Protein AF-A0A7Z7LZY4-F1 (afdb_monomer_lite)

pLDDT: mean 96.95, std 2.29, range [86.44, 98.94]

Sequence (300 aa):
MPVYLEILKSLQSHGAEYIQIDEPFLVLDLTDKAKEAYTAVYAKIQKELPNLKIILTTYFEGLEDNLPLALSLPVDTLHVDLVRKPEQLENILAAIPENLKLSLGVVDGRNIWKNDFESSLQFIRKAKEQLGEERILIAPSSSLLHVPYDLDLETKEESLPAEIKQWMAYAKQKIKEVALLRDLSSENPSAESLVAFGENKKAIENKRISTLIHDAKVQQQMDALDAVPVSRQSAFAQRKVQQQEILKLPLFPTTTIGSFPQTKEVRSWRAQFKKGEISAERYTDLLKEETKNTSNVRRK

InterPro domains:
  IPR002629 Cobalamin-independent methionine synthase MetE, C-terminal/archaeal [PF01717] (252-293)
  IPR013215 Cobalamin-independent methionine synthase MetE, N-terminal [PF08267] (1-130)
  IPR038071 UROD/MetE-like superfamily [G3DSA:3.20.20.210] (1-220)
  IPR038071 UROD/MetE-like superfamily [G3DSA:3.20.20.210] (221-297)
  IPR038071 UROD/MetE-like superfamily [SSF51726] (2-214)
  IPR038071 UROD/MetE-like superfamily [SSF51726] (217-294)

Foldseek 3Di:
DVVVLVVLVVCVVVPQQEDEDEDQCLQDDDDPVRLVVQQVVQVVNCVSPVRRAYEYEYADHANPPSLVSQQPGPHQEYEAQCVHPVVCLVVCLVDHDLRYAYEYQQQELQDFFDGLLVVSLVSVLVSCVRRNPVRYHYHHRDHNPNFDDALVVVPDCVVPPPLRSLRGHHPVRSVVVSVLSNQVNDPDRDPVSVVVNVSSVVSVVSVVPDPVPDDPVVVVVVVCVVVPDPDDPDDPVVVVVVCCVVVVADPDRDDDPDDDDCDPVNVVLVVCVVVVVDDPVVSVVVVVVVVVVVVVVVVD

Structure (mmCIF, N/CA/C/O backbone):
data_AF-A0A7Z7LZY4-F1
#
_entry.id   AF-A0A7Z7LZY4-F1
#
loop_
_atom_site.group_PDB
_atom_site.id
_atom_site.type_symbol
_atom_site.label_atom_id
_atom_site.label_alt_id
_atom_site.label_comp_id
_atom_site.label_asym_id
_atom_site.label_entity_id
_atom_site.label_seq_id
_atom_site.pdbx_PDB_ins_code
_atom_site.Cartn_x
_atom_site.Cartn_y
_atom_site.Cartn_z
_atom_site.occupancy
_atom_site.B_iso_or_equiv
_atom_site.auth_seq_id
_atom_site.auth_comp_id
_atom_site.auth_asym_id
_atom_site.auth_atom_id
_atom_site.pdbx_PDB_model_num
ATOM 1 N N . MET A 1 1 ? -17.156 -21.573 7.944 1.00 92.88 1 MET A N 1
ATOM 2 C CA . MET A 1 1 ? -17.711 -20.916 9.151 1.00 92.88 1 MET A CA 1
ATOM 3 C C . MET A 1 1 ? -17.431 -21.628 10.469 1.00 92.88 1 MET A C 1
ATOM 5 O O . MET A 1 1 ? -16.880 -20.954 11.325 1.00 92.88 1 MET A O 1
ATOM 9 N N . PRO A 1 2 ? -17.757 -22.918 10.688 1.00 95.88 2 PRO A N 1
ATOM 10 C CA . PRO A 1 2 ? -17.512 -23.557 11.993 1.00 95.88 2 PRO A CA 1
ATOM 11 C C . PRO A 1 2 ? -16.054 -23.454 12.468 1.00 95.88 2 PRO A C 1
ATOM 13 O O . PRO A 1 2 ? -15.812 -23.036 13.591 1.00 95.88 2 PRO A O 1
ATOM 16 N N . VAL A 1 3 ? -15.101 -23.700 11.562 1.00 98.00 3 VAL A N 1
ATOM 17 C CA . VAL A 1 3 ? -13.656 -23.593 11.837 1.00 98.00 3 VAL A CA 1
ATOM 18 C C . VAL A 1 3 ? -13.231 -22.172 12.232 1.00 98.00 3 VAL A C 1
ATOM 20 O O . VAL A 1 3 ? -12.462 -22.002 13.167 1.00 98.00 3 VAL A O 1
ATOM 23 N N . TYR A 1 4 ? -13.770 -21.136 11.577 1.00 97.81 4 TYR A N 1
ATOM 24 C CA . TYR A 1 4 ? -13.489 -19.746 11.960 1.00 97.81 4 TYR A CA 1
ATOM 25 C C . TYR A 1 4 ? -13.932 -19.465 13.397 1.00 97.81 4 TYR A C 1
ATOM 27 O O . TYR A 1 4 ? -13.182 -18.877 14.164 1.00 97.81 4 TYR A O 1
ATOM 35 N N . LEU A 1 5 ? -15.126 -19.919 13.790 1.00 97.75 5 LEU A N 1
ATOM 36 C CA . LEU A 1 5 ? -15.618 -19.717 15.154 1.00 97.75 5 LEU A CA 1
ATOM 37 C C . LEU A 1 5 ? -14.773 -20.460 16.192 1.00 97.75 5 LEU A C 1
ATOM 39 O O . LEU A 1 5 ? -14.556 -19.923 17.270 1.00 97.75 5 LEU A O 1
ATOM 43 N N . GLU A 1 6 ? -14.295 -21.664 15.881 1.00 98.12 6 GLU A N 1
ATOM 44 C CA . GLU A 1 6 ? -13.385 -22.414 16.755 1.00 98.12 6 GLU A CA 1
ATOM 45 C C . GLU A 1 6 ? -12.073 -21.652 16.983 1.00 98.12 6 GLU A C 1
ATOM 47 O O . GLU A 1 6 ? -11.662 -21.458 18.127 1.00 98.12 6 GLU A O 1
ATOM 52 N N . ILE A 1 7 ? -11.469 -21.138 15.907 1.00 98.31 7 ILE A N 1
ATOM 53 C CA . ILE A 1 7 ? -10.241 -20.339 15.978 1.00 98.31 7 ILE A CA 1
ATOM 54 C C . ILE A 1 7 ? -10.478 -19.052 16.776 1.00 98.31 7 ILE A C 1
ATOM 56 O O . ILE A 1 7 ? -9.709 -18.750 17.683 1.00 98.31 7 ILE A O 1
ATOM 60 N N . LEU A 1 8 ? -11.552 -18.312 16.489 1.00 98.31 8 LEU A N 1
ATOM 61 C CA . LEU A 1 8 ? -11.858 -17.060 17.188 1.00 98.31 8 LEU A CA 1
ATOM 62 C C . LEU A 1 8 ? -12.148 -17.293 18.681 1.00 98.31 8 LEU A C 1
ATOM 64 O O . LEU A 1 8 ? -11.666 -16.531 19.517 1.00 98.31 8 LEU A O 1
ATOM 68 N N . LYS A 1 9 ? -12.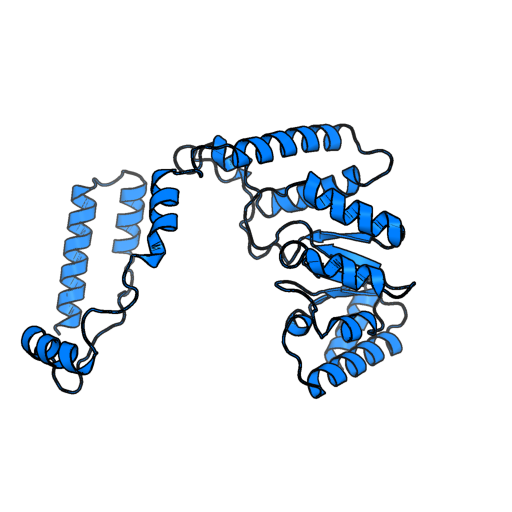866 -18.372 19.031 1.00 97.81 9 LYS A N 1
ATOM 69 C CA . LYS A 1 9 ? -13.081 -18.796 20.428 1.00 97.81 9 LYS A CA 1
ATOM 70 C C . LYS A 1 9 ? -11.757 -19.119 21.117 1.00 97.81 9 LYS A C 1
ATOM 72 O O . LYS A 1 9 ? -11.547 -18.687 22.246 1.00 97.81 9 LYS A O 1
ATOM 77 N N . SER A 1 10 ? -10.860 -19.828 20.432 1.00 98.19 10 SER A N 1
ATOM 78 C CA . SER A 1 10 ? -9.530 -20.147 20.955 1.00 98.19 10 SER A CA 1
ATOM 79 C C . SER A 1 10 ? -8.686 -18.889 21.174 1.00 98.19 10 SER A C 1
ATOM 81 O O . SER A 1 10 ? -8.091 -18.725 22.234 1.00 98.19 10 SER A O 1
ATOM 83 N N . LEU A 1 11 ? -8.664 -17.956 20.221 1.00 98.19 11 LEU A N 1
ATOM 84 C CA . LEU A 1 11 ? -7.927 -16.699 20.372 1.00 98.19 11 LEU A CA 1
ATOM 85 C C . LEU A 1 11 ? -8.474 -15.874 21.545 1.00 98.19 11 LEU A C 1
ATOM 87 O O . LEU A 1 11 ? -7.697 -15.422 22.386 1.00 98.19 11 LEU A O 1
ATOM 91 N N . GLN A 1 12 ? -9.800 -15.752 21.661 1.00 97.06 12 GLN A N 1
ATOM 92 C CA . GLN A 1 12 ? -10.428 -15.060 22.787 1.00 97.06 12 GLN A CA 1
ATOM 93 C C . GLN A 1 12 ? -10.108 -15.736 24.128 1.00 97.06 12 GLN A C 1
ATOM 95 O O . GLN A 1 12 ? -9.797 -15.047 25.097 1.00 97.06 12 GLN A O 1
ATOM 100 N N . SER A 1 13 ? -10.120 -17.074 24.200 1.00 97.19 13 SER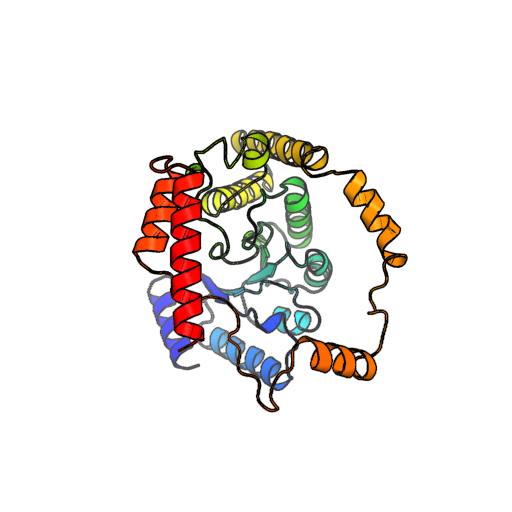 A N 1
ATOM 101 C CA . SER A 1 13 ? -9.774 -17.792 25.436 1.00 97.19 13 SER A CA 1
ATOM 102 C C . SER A 1 13 ? -8.309 -17.612 25.846 1.00 97.19 13 SER A C 1
ATOM 104 O O . SER A 1 13 ? -7.982 -17.797 27.013 1.00 97.19 13 SER A O 1
ATOM 106 N N . HIS A 1 14 ? -7.435 -17.238 24.906 1.00 97.81 14 HIS A N 1
ATOM 107 C CA . HIS A 1 14 ? -6.039 -16.869 25.161 1.00 97.81 14 HIS A CA 1
ATOM 108 C C . HIS A 1 14 ? -5.841 -15.355 25.375 1.00 97.81 14 HIS A C 1
ATOM 110 O O . HIS A 1 14 ? -4.708 -14.880 25.384 1.00 97.81 14 HIS A O 1
ATOM 116 N N . GLY A 1 15 ? -6.924 -14.597 25.577 1.00 97.25 15 GLY A N 1
ATOM 117 C CA . GLY A 1 15 ? -6.878 -13.182 25.950 1.00 97.25 15 GLY A CA 1
ATOM 118 C C . GLY A 1 15 ? -6.863 -12.200 24.778 1.00 97.25 15 GLY A C 1
ATOM 119 O O . GLY A 1 15 ? -6.647 -11.011 24.999 1.00 97.25 15 GLY A O 1
ATOM 120 N N . ALA A 1 16 ? -7.097 -12.649 23.540 1.00 97.81 16 ALA A N 1
ATOM 121 C CA . ALA A 1 16 ? -7.246 -11.728 22.418 1.00 97.81 16 ALA A CA 1
ATOM 122 C C . ALA A 1 16 ? -8.542 -10.908 22.558 1.00 97.81 16 ALA A C 1
ATOM 124 O O . ALA A 1 16 ? -9.645 -11.446 22.454 1.00 97.81 16 ALA A O 1
ATOM 125 N N . GLU A 1 17 ? -8.403 -9.599 22.774 1.00 96.69 17 GLU A N 1
ATOM 126 C CA . GLU A 1 17 ? -9.536 -8.666 22.818 1.00 96.69 17 GLU A CA 1
ATOM 127 C C . GLU A 1 17 ? -9.941 -8.168 21.429 1.00 96.69 17 GLU A C 1
ATOM 129 O O . GLU A 1 17 ? -11.131 -8.078 21.127 1.00 96.69 17 GLU A O 1
ATOM 134 N N . TYR A 1 18 ? -8.943 -7.850 20.600 1.00 98.25 18 TYR A N 1
ATOM 135 C CA . TYR A 1 18 ? -9.114 -7.373 19.233 1.00 98.25 18 TYR A CA 1
ATOM 136 C C . TYR A 1 18 ? -8.597 -8.412 18.246 1.00 98.25 18 TYR A C 1
ATOM 138 O O . TYR A 1 18 ? -7.491 -8.931 18.407 1.00 98.25 18 TYR A O 1
ATOM 146 N N . ILE A 1 19 ? -9.379 -8.684 17.203 1.00 98.50 19 ILE A N 1
ATOM 147 C CA . ILE A 1 19 ? -8.960 -9.529 16.085 1.00 98.50 19 ILE A CA 1
ATOM 148 C C . ILE A 1 19 ? -9.236 -8.790 14.785 1.00 98.50 19 ILE A C 1
ATOM 150 O O . ILE A 1 19 ? -10.376 -8.445 14.475 1.00 98.50 19 ILE A O 1
ATOM 154 N N . GLN A 1 20 ? -8.174 -8.579 14.016 1.00 98.69 20 GLN A N 1
ATOM 155 C CA . GLN A 1 20 ? -8.272 -8.107 12.647 1.00 98.69 20 GLN A CA 1
ATOM 156 C C . GLN A 1 20 ? -8.715 -9.247 11.731 1.00 98.69 20 GLN A C 1
ATOM 158 O O . GLN A 1 20 ? -8.110 -10.321 11.733 1.00 98.69 20 GLN A O 1
ATOM 163 N N . ILE A 1 21 ? -9.764 -9.001 10.948 1.00 98.69 21 ILE A N 1
ATOM 164 C CA . ILE A 1 21 ? -10.203 -9.879 9.866 1.00 98.69 21 ILE A CA 1
ATOM 165 C C . ILE A 1 21 ? -10.117 -9.080 8.571 1.00 98.69 21 ILE A C 1
ATOM 167 O O . ILE A 1 21 ? -10.836 -8.098 8.377 1.00 98.69 21 ILE A O 1
ATOM 171 N N . ASP A 1 22 ? -9.218 -9.519 7.701 1.00 98.81 22 ASP A N 1
ATOM 172 C CA . ASP A 1 22 ? -9.007 -8.923 6.391 1.00 98.81 22 ASP A CA 1
ATOM 173 C C . ASP A 1 22 ? -10.142 -9.320 5.444 1.00 98.81 22 ASP A C 1
ATOM 175 O O . ASP A 1 22 ? -10.295 -10.491 5.097 1.00 98.81 22 ASP A O 1
ATOM 179 N N . GLU A 1 23 ? -10.896 -8.322 4.988 1.00 98.62 23 GLU A N 1
ATOM 180 C CA . GLU A 1 23 ? -11.952 -8.445 3.983 1.00 98.62 23 GLU A CA 1
ATOM 181 C C . GLU A 1 23 ? -11.678 -7.530 2.774 1.00 98.62 23 GLU A C 1
ATOM 183 O O . GLU A 1 23 ? -12.502 -6.683 2.419 1.00 98.62 23 GLU A O 1
ATOM 188 N N . PRO A 1 24 ? -10.526 -7.680 2.086 1.00 98.31 24 PRO A N 1
ATOM 189 C CA . PRO A 1 24 ? -10.166 -6.822 0.958 1.00 98.31 24 PRO A CA 1
ATOM 190 C C . PRO A 1 24 ? -11.088 -6.997 -0.255 1.00 98.31 24 PRO A C 1
ATOM 192 O O . PRO A 1 24 ? -11.053 -6.191 -1.172 1.00 98.31 24 PRO A O 1
ATOM 195 N N . PHE A 1 25 ? -11.940 -8.024 -0.289 1.00 98.19 25 PHE A N 1
ATOM 196 C CA . PHE A 1 25 ? -12.943 -8.160 -1.348 1.00 98.19 25 PHE A CA 1
ATOM 197 C C . PHE A 1 25 ? -14.057 -7.105 -1.249 1.00 98.19 25 PHE A C 1
ATOM 199 O O . PHE A 1 25 ? -14.714 -6.848 -2.254 1.00 98.19 25 PHE A O 1
ATOM 206 N N . LEU A 1 26 ? -14.238 -6.447 -0.094 1.00 98.44 26 LEU A N 1
ATOM 207 C CA . LEU A 1 26 ? -15.207 -5.355 0.072 1.00 98.44 26 LEU A CA 1
ATOM 208 C C . LEU A 1 26 ? -14.921 -4.139 -0.819 1.00 98.44 26 LEU A C 1
ATOM 210 O O . LEU A 1 26 ? -15.827 -3.340 -1.034 1.00 98.44 26 LEU A O 1
ATOM 214 N N . VAL A 1 27 ? -13.705 -4.005 -1.356 1.00 98.38 27 VAL A N 1
ATOM 215 C CA . VAL A 1 27 ? -13.342 -2.907 -2.270 1.00 98.38 27 VAL A CA 1
ATOM 216 C C . VAL A 1 27 ? -13.494 -3.276 -3.754 1.00 98.38 27 VAL A C 1
ATOM 218 O O . VAL A 1 27 ? -13.042 -2.544 -4.628 1.00 98.38 27 VAL A O 1
ATOM 221 N N . LEU A 1 28 ? -14.092 -4.435 -4.053 1.00 98.44 28 LEU A N 1
ATOM 222 C CA . LEU A 1 28 ? -14.388 -4.897 -5.413 1.00 98.44 28 LEU A CA 1
ATOM 223 C C . LEU A 1 28 ? -15.892 -4.848 -5.703 1.00 98.44 28 LEU A C 1
ATOM 225 O O . LEU A 1 28 ? -16.717 -4.753 -4.795 1.00 98.44 28 LEU A O 1
ATOM 229 N N . ASP A 1 29 ? -16.264 -5.029 -6.968 1.00 98.00 29 ASP A N 1
ATOM 230 C CA . ASP A 1 29 ? -17.663 -5.216 -7.353 1.00 98.00 29 ASP A CA 1
ATOM 231 C C . ASP A 1 29 ? -18.215 -6.530 -6.773 1.00 98.00 29 ASP A C 1
ATOM 233 O O . ASP A 1 29 ? -17.840 -7.635 -7.184 1.00 98.00 29 ASP A O 1
ATOM 237 N N . LEU A 1 30 ? -19.124 -6.416 -5.801 1.00 98.06 30 LEU A N 1
ATOM 238 C CA . LEU A 1 30 ? -19.723 -7.564 -5.126 1.00 98.06 30 LEU A CA 1
ATOM 239 C C . LEU A 1 30 ? -21.082 -7.933 -5.718 1.00 98.06 30 LEU A C 1
ATOM 241 O O . LEU A 1 30 ? -21.982 -7.105 -5.843 1.00 98.06 30 LEU A O 1
ATOM 245 N N . THR A 1 31 ? -21.265 -9.228 -5.975 1.00 98.25 31 THR A N 1
ATOM 246 C CA . THR A 1 31 ? -22.591 -9.809 -6.247 1.00 98.25 31 THR A CA 1
ATOM 247 C C . THR A 1 31 ? -23.482 -9.755 -5.003 1.00 98.25 31 THR A C 1
ATOM 249 O O . THR A 1 31 ? -22.975 -9.851 -3.884 1.00 98.25 31 THR A O 1
ATOM 252 N N . ASP A 1 32 ? -24.805 -9.727 -5.176 1.00 98.00 32 ASP A N 1
ATOM 253 C CA . ASP A 1 32 ? -25.758 -9.727 -4.051 1.00 98.00 32 ASP A CA 1
ATOM 254 C C . ASP A 1 32 ? -25.552 -10.916 -3.107 1.00 98.00 32 ASP A C 1
ATOM 256 O O . ASP A 1 32 ? -25.510 -10.756 -1.891 1.00 98.00 32 ASP A O 1
ATOM 260 N N . LYS A 1 33 ? -25.278 -12.101 -3.662 1.00 98.12 33 LYS A N 1
ATOM 261 C CA . LYS A 1 33 ? -24.966 -13.302 -2.875 1.00 98.12 33 LYS A CA 1
ATOM 262 C C . LYS A 1 33 ? -23.723 -13.130 -1.993 1.00 98.12 33 LYS A C 1
ATOM 264 O O . LYS A 1 33 ? -23.667 -13.678 -0.893 1.00 98.12 33 LYS A O 1
ATOM 269 N N . ALA A 1 34 ? -22.709 -12.405 -2.469 1.00 98.06 34 ALA A N 1
ATOM 270 C CA . ALA A 1 34 ? -21.532 -12.098 -1.659 1.00 98.06 34 ALA A CA 1
ATOM 271 C C . ALA A 1 34 ? -21.885 -11.112 -0.537 1.00 98.06 34 ALA A C 1
ATOM 273 O O . ALA A 1 34 ? -21.493 -11.335 0.607 1.00 98.06 34 ALA A O 1
ATOM 274 N N . LYS A 1 35 ? -22.688 -10.081 -0.833 1.00 98.38 35 LYS A N 1
ATOM 275 C CA . LYS A 1 35 ? -23.180 -9.118 0.168 1.00 98.38 35 LYS A CA 1
ATOM 276 C C . LYS A 1 35 ? -23.989 -9.813 1.272 1.00 98.38 35 LYS A C 1
ATOM 278 O O . LYS A 1 35 ? -23.727 -9.598 2.452 1.00 98.38 35 LYS A O 1
ATOM 283 N N . GLU A 1 36 ? -24.887 -10.727 0.905 1.00 98.31 36 GLU A N 1
ATOM 284 C CA . GLU A 1 36 ? -25.641 -11.559 1.855 1.00 98.31 36 GLU A CA 1
ATOM 285 C C . GLU A 1 36 ? -24.723 -12.415 2.741 1.00 98.31 36 GLU A C 1
ATOM 287 O O . GLU A 1 36 ? -24.966 -12.563 3.943 1.00 98.31 36 GLU A O 1
ATOM 292 N N . ALA A 1 37 ? -23.647 -12.966 2.166 1.00 98.19 37 ALA A N 1
ATOM 293 C CA . ALA A 1 37 ? -22.680 -13.761 2.912 1.00 98.19 37 ALA A CA 1
ATOM 294 C C . ALA A 1 37 ? -21.966 -12.927 3.986 1.00 98.19 37 ALA A C 1
ATOM 296 O O . ALA A 1 37 ? -21.869 -13.394 5.121 1.00 98.19 37 ALA A O 1
ATOM 297 N N . TYR A 1 38 ? -21.543 -11.697 3.674 1.00 98.56 38 TYR A N 1
ATOM 298 C CA . TYR A 1 38 ? -20.972 -10.768 4.658 1.00 98.56 38 TYR A CA 1
ATOM 299 C C . TYR A 1 38 ? -21.909 -10.565 5.849 1.00 98.56 38 TYR A C 1
ATOM 301 O O . TYR A 1 38 ? -21.538 -10.838 6.994 1.00 98.56 38 TYR A O 1
ATOM 309 N N . THR A 1 39 ? -23.156 -10.172 5.585 1.00 98.31 39 THR A N 1
ATOM 310 C CA . THR A 1 39 ? -24.146 -9.941 6.643 1.00 98.31 39 THR A CA 1
ATOM 311 C C . THR A 1 39 ? -24.345 -11.189 7.507 1.00 98.31 39 THR A C 1
ATOM 313 O O . THR A 1 39 ? -24.290 -11.110 8.736 1.00 98.31 39 THR A O 1
ATOM 316 N N . ALA A 1 40 ? -24.516 -12.362 6.888 1.00 98.31 40 ALA A N 1
ATOM 317 C CA . ALA A 1 40 ? -24.739 -13.613 7.610 1.00 98.31 40 ALA A CA 1
ATOM 318 C C . ALA A 1 40 ? -23.525 -14.048 8.455 1.00 98.31 40 ALA A C 1
ATOM 320 O O . ALA A 1 40 ? -23.688 -14.543 9.575 1.00 98.31 40 ALA A O 1
ATOM 321 N N . VAL A 1 41 ? -22.309 -13.878 7.931 1.00 98.31 41 VAL A N 1
ATOM 322 C CA . VAL A 1 41 ? -21.056 -14.264 8.595 1.00 98.31 41 VAL A CA 1
ATOM 323 C C . VAL A 1 41 ? -20.815 -13.414 9.835 1.00 98.31 41 VAL A C 1
ATOM 325 O O . VAL A 1 41 ? -20.643 -13.967 10.925 1.00 98.31 41 VAL A O 1
ATOM 328 N N . TYR A 1 42 ? -20.861 -12.092 9.696 1.00 98.50 42 TYR A N 1
ATOM 329 C CA . TYR A 1 42 ? -20.555 -11.182 10.797 1.00 98.50 42 TYR A CA 1
ATOM 330 C C . TYR A 1 42 ? -21.655 -11.170 11.861 1.00 98.50 42 TYR A C 1
ATOM 332 O O . TYR A 1 42 ? -21.341 -11.182 13.051 1.00 98.50 42 TYR A O 1
ATOM 340 N N . ALA A 1 43 ? -22.931 -11.300 11.474 1.00 98.19 43 ALA A N 1
ATOM 341 C CA . ALA A 1 43 ? -24.015 -11.512 12.436 1.00 98.19 43 ALA A CA 1
ATOM 342 C C . ALA A 1 43 ? -23.804 -12.787 13.271 1.00 98.19 43 ALA A C 1
ATOM 344 O O . ALA A 1 43 ? -24.058 -12.803 14.479 1.00 98.19 43 ALA A O 1
ATOM 345 N N . LYS A 1 44 ? -23.298 -13.862 12.650 1.00 98.38 44 LYS A N 1
ATOM 346 C CA . LYS A 1 44 ? -22.990 -15.108 13.361 1.00 98.38 44 LYS A CA 1
ATOM 347 C C . LYS A 1 44 ? -21.798 -14.962 14.308 1.00 98.38 44 LYS A C 1
ATOM 349 O O . LYS A 1 44 ? -21.862 -15.504 15.408 1.00 98.38 44 LYS A O 1
ATOM 354 N N . ILE A 1 45 ? -20.743 -14.248 13.908 1.00 98.25 45 ILE A N 1
ATOM 355 C CA . ILE A 1 45 ? -19.588 -13.973 14.779 1.00 98.25 45 ILE A CA 1
ATOM 356 C C . ILE A 1 45 ? -20.037 -13.161 15.997 1.00 98.25 45 ILE A C 1
ATOM 358 O O . ILE A 1 45 ? -19.816 -13.610 17.118 1.00 98.25 45 ILE A O 1
ATOM 362 N N . GLN A 1 46 ? -20.753 -12.050 15.795 1.00 97.38 46 GLN A N 1
ATOM 363 C CA . GLN A 1 46 ? -21.247 -11.207 16.890 1.00 97.38 46 GLN A CA 1
ATOM 364 C C . GLN A 1 46 ? -22.143 -11.983 17.867 1.00 97.38 46 GLN A C 1
ATOM 366 O O . GLN A 1 46 ? -22.042 -11.808 19.078 1.00 97.38 46 GLN A O 1
ATOM 371 N N . LYS A 1 47 ? -23.018 -12.863 17.358 1.00 97.75 47 LYS A N 1
ATOM 372 C CA . LYS A 1 47 ? -23.901 -13.684 18.200 1.00 97.75 47 LYS A CA 1
ATOM 373 C C . LYS A 1 47 ? -23.129 -14.667 19.085 1.00 97.75 47 LYS A C 1
ATOM 375 O O . LYS A 1 47 ? -23.501 -14.874 20.235 1.00 97.75 47 LYS A O 1
ATOM 380 N N . GLU A 1 48 ? -22.110 -15.319 18.535 1.00 97.38 48 GLU A N 1
ATOM 381 C CA . GLU A 1 48 ? -21.352 -16.372 19.226 1.00 97.38 48 GLU A CA 1
ATOM 382 C C . GLU A 1 48 ? -20.242 -15.818 20.127 1.00 97.38 48 GLU A C 1
ATOM 384 O O . GLU A 1 48 ? -19.833 -16.483 21.077 1.00 97.38 48 GLU A O 1
ATOM 389 N N . LEU A 1 49 ? -19.733 -14.628 19.807 1.00 97.19 49 LEU A N 1
ATOM 390 C CA . LEU A 1 49 ? -18.572 -14.000 20.433 1.00 97.19 49 LEU A CA 1
ATOM 391 C C . LEU A 1 49 ? -18.855 -12.512 20.720 1.00 97.19 49 LEU A C 1
ATOM 393 O O . LEU A 1 49 ? -18.127 -11.650 20.232 1.00 97.19 49 LEU A O 1
ATOM 397 N N . PRO A 1 50 ? -19.885 -12.174 21.521 1.00 95.50 50 PRO A N 1
ATOM 398 C CA . PRO A 1 50 ? -20.369 -10.795 21.650 1.00 95.50 50 PRO A CA 1
ATOM 399 C C . PRO A 1 50 ? -19.358 -9.814 22.254 1.00 95.50 50 PRO A C 1
ATOM 401 O O . PRO A 1 50 ? -19.475 -8.611 22.045 1.00 95.50 50 PRO A O 1
ATOM 404 N N . ASN A 1 51 ? -18.371 -10.327 22.992 1.00 94.81 51 ASN A N 1
ATOM 405 C CA . ASN A 1 51 ? -17.327 -9.528 23.638 1.00 94.81 51 ASN A CA 1
ATOM 406 C C . ASN A 1 51 ? -16.056 -9.383 22.782 1.00 94.81 51 ASN A C 1
ATOM 408 O O . ASN A 1 51 ? -15.120 -8.704 23.200 1.00 94.81 51 ASN A O 1
ATOM 412 N N . LEU A 1 52 ? -15.969 -10.076 21.641 1.00 97.31 52 LEU A N 1
ATOM 413 C CA . LEU A 1 52 ? -14.793 -10.037 20.778 1.00 97.31 52 LEU A CA 1
ATOM 414 C C . LEU A 1 52 ? -14.862 -8.814 19.860 1.00 97.31 52 LEU A C 1
ATOM 416 O O . LEU A 1 52 ? -15.825 -8.655 19.113 1.00 97.31 52 LEU A O 1
ATOM 420 N N . LYS A 1 53 ? -13.827 -7.970 19.876 1.00 98.31 53 LYS A N 1
ATOM 421 C CA . LYS A 1 53 ? -13.788 -6.751 19.064 1.00 98.31 53 LYS A CA 1
ATOM 422 C C . LYS A 1 53 ? -13.171 -7.061 17.708 1.00 98.31 53 LYS A C 1
ATOM 424 O O . LYS A 1 53 ? -11.962 -7.255 17.581 1.00 98.31 53 LYS A O 1
ATOM 429 N N . ILE A 1 54 ? -14.014 -7.133 16.687 1.00 98.62 54 ILE A N 1
ATOM 430 C CA . ILE A 1 54 ? -13.552 -7.365 15.320 1.00 98.62 54 ILE A CA 1
ATOM 431 C C . ILE A 1 54 ? -13.144 -6.043 14.671 1.00 98.62 54 ILE A C 1
ATOM 433 O O . ILE A 1 54 ? -13.912 -5.080 14.684 1.00 98.62 54 ILE A O 1
ATOM 437 N N . ILE A 1 55 ? -11.949 -6.030 14.078 1.00 98.81 55 ILE A N 1
ATOM 438 C CA . ILE A 1 55 ? -11.489 -4.980 13.168 1.00 98.81 55 ILE A CA 1
ATOM 439 C C . ILE A 1 55 ? -11.702 -5.504 11.745 1.00 98.81 55 ILE A C 1
ATOM 441 O O . ILE A 1 55 ? -10.997 -6.414 11.306 1.00 98.81 55 ILE A O 1
ATOM 445 N N . LEU A 1 56 ? -12.710 -4.974 11.056 1.00 98.88 56 LEU A N 1
ATOM 446 C CA . LEU A 1 56 ? -12.993 -5.269 9.655 1.00 98.88 56 LEU A CA 1
ATOM 447 C C . LEU A 1 56 ? -12.034 -4.465 8.782 1.00 98.88 56 LEU A C 1
ATOM 449 O O . LEU A 1 56 ? -12.133 -3.238 8.731 1.00 98.88 56 LEU A O 1
ATOM 453 N N . THR A 1 57 ? -11.113 -5.143 8.106 1.00 98.94 57 THR A N 1
ATOM 454 C CA . THR A 1 57 ? -10.002 -4.469 7.435 1.00 98.94 57 THR A CA 1
ATOM 455 C C . THR A 1 57 ? -10.089 -4.542 5.923 1.00 98.94 57 THR A C 1
ATOM 457 O O . THR A 1 57 ? -10.104 -5.625 5.343 1.00 98.94 57 THR A O 1
ATOM 460 N N . THR A 1 58 ? -10.093 -3.370 5.287 1.00 98.75 58 THR A N 1
ATOM 461 C CA . THR A 1 58 ? -10.093 -3.212 3.828 1.00 98.75 58 THR A CA 1
ATOM 462 C C . THR A 1 58 ? -8.888 -2.402 3.374 1.00 98.75 58 THR A C 1
ATOM 464 O O . THR A 1 58 ? -8.441 -1.503 4.078 1.00 98.75 58 THR A O 1
ATOM 467 N N . TYR A 1 59 ? -8.336 -2.731 2.210 1.00 98.75 59 TYR A N 1
ATOM 468 C CA . TYR A 1 59 ? -7.163 -2.048 1.676 1.00 98.75 59 TYR A CA 1
ATOM 469 C C . TYR A 1 59 ? -7.066 -2.197 0.160 1.00 98.75 59 TYR A C 1
ATOM 471 O O . TYR A 1 59 ? -7.784 -2.992 -0.442 1.00 98.75 59 TYR A O 1
ATOM 479 N N . PHE A 1 60 ? -6.132 -1.458 -0.442 1.00 98.50 60 PHE A N 1
ATOM 480 C CA . PHE A 1 60 ? -5.795 -1.439 -1.869 1.00 98.50 60 PHE A CA 1
ATOM 481 C C . PHE A 1 60 ? -6.730 -0.675 -2.794 1.00 98.50 60 PHE A C 1
ATOM 483 O O . PHE A 1 60 ? -6.280 -0.368 -3.901 1.00 98.50 60 PHE A O 1
ATOM 490 N N . GLU A 1 61 ? -7.941 -0.351 -2.351 1.00 98.06 61 GLU A N 1
ATOM 491 C CA . GLU A 1 61 ? -8.912 0.524 -3.010 1.00 98.06 61 GLU A CA 1
ATOM 492 C C . GLU A 1 61 ? -9.937 1.009 -1.956 1.00 98.06 61 GLU A C 1
ATOM 494 O O . GLU A 1 61 ? -9.721 0.833 -0.754 1.00 98.06 61 GLU A O 1
ATOM 499 N N . GLY A 1 62 ? -11.012 1.668 -2.381 1.00 97.62 62 GLY A N 1
ATOM 500 C CA . GLY A 1 62 ? -12.044 2.249 -1.522 1.00 97.62 62 GLY A CA 1
ATOM 501 C C . GLY A 1 62 ? -13.307 1.402 -1.520 1.00 97.62 62 GLY A C 1
ATOM 502 O O . GLY A 1 62 ? -13.507 0.567 -2.396 1.00 97.62 62 GLY A O 1
ATOM 503 N N . LEU A 1 63 ? -14.168 1.613 -0.527 1.00 98.31 63 LEU A N 1
ATOM 504 C CA . LEU A 1 63 ? -15.391 0.815 -0.372 1.00 98.31 63 LEU A CA 1
ATOM 505 C C . LEU A 1 63 ? -16.451 1.083 -1.453 1.00 98.31 63 LEU A C 1
ATOM 507 O O . LEU A 1 63 ? -17.246 0.190 -1.737 1.00 98.31 63 LEU A O 1
ATOM 511 N N . GLU A 1 64 ? -16.469 2.291 -2.028 1.00 96.81 64 GLU A N 1
ATOM 512 C CA . GLU A 1 64 ? -17.399 2.714 -3.089 1.00 96.81 64 GLU A CA 1
ATOM 513 C C . GLU A 1 64 ? -18.853 2.263 -2.790 1.00 96.81 64 GLU A C 1
ATOM 515 O O . GLU A 1 64 ? -19.368 2.510 -1.693 1.00 96.81 64 GLU A O 1
ATOM 520 N N . ASP A 1 65 ? -19.509 1.551 -3.712 1.00 97.00 65 ASP A N 1
ATOM 521 C CA . ASP A 1 65 ? -20.896 1.073 -3.579 1.00 97.00 65 ASP A CA 1
ATOM 522 C C . ASP A 1 65 ? -21.118 0.069 -2.427 1.00 97.00 65 ASP A C 1
ATOM 524 O O . ASP A 1 65 ? -22.260 -0.202 -2.041 1.00 97.00 65 ASP A O 1
ATOM 528 N N . ASN A 1 66 ? -20.051 -0.489 -1.845 1.00 98.56 66 ASN A N 1
ATOM 529 C CA . ASN A 1 66 ? -20.128 -1.389 -0.692 1.00 98.56 66 ASN A CA 1
ATOM 530 C C . ASN A 1 66 ? -19.983 -0.663 0.653 1.00 98.56 66 ASN A C 1
ATOM 532 O O . ASN A 1 66 ? -20.077 -1.312 1.698 1.00 98.56 66 ASN A O 1
ATOM 536 N N . LEU A 1 67 ? -19.800 0.663 0.669 1.00 98.56 67 LEU A N 1
ATOM 537 C CA . LEU A 1 67 ? -19.715 1.437 1.911 1.00 98.56 67 LEU A CA 1
ATOM 538 C C . LEU A 1 67 ? -20.923 1.205 2.844 1.00 98.56 67 LEU A C 1
ATOM 540 O O . LEU A 1 67 ? -20.695 0.912 4.021 1.00 98.56 67 LEU A O 1
ATOM 544 N N . PRO A 1 68 ? -22.190 1.237 2.370 1.00 98.44 68 PRO A N 1
ATOM 545 C CA . PRO A 1 68 ? -23.336 0.959 3.237 1.00 98.44 68 PRO A CA 1
ATOM 546 C C . PRO A 1 68 ? -23.298 -0.445 3.850 1.00 98.44 68 PRO A C 1
ATOM 548 O O . PRO A 1 68 ? -23.663 -0.620 5.011 1.00 98.44 68 PRO A O 1
ATOM 551 N N . LEU A 1 69 ? -22.821 -1.443 3.094 1.00 98.62 69 LEU A N 1
ATOM 552 C CA . LEU A 1 69 ? -22.653 -2.801 3.606 1.00 98.62 69 LEU A CA 1
ATOM 553 C C . LEU A 1 69 ? -21.620 -2.813 4.734 1.00 98.62 69 LEU A C 1
ATOM 555 O O . LEU A 1 69 ? -21.952 -3.262 5.827 1.00 98.62 69 LEU A O 1
ATOM 559 N N . ALA A 1 70 ? -20.415 -2.288 4.501 1.00 98.56 70 ALA A N 1
ATOM 560 C CA . ALA A 1 70 ? -19.332 -2.289 5.485 1.00 98.56 70 ALA A CA 1
ATOM 561 C C . ALA A 1 70 ? -19.722 -1.588 6.798 1.00 98.56 70 ALA A C 1
ATOM 563 O O . ALA A 1 70 ? -19.448 -2.115 7.874 1.00 98.56 70 ALA A O 1
ATOM 564 N N . LEU A 1 71 ? -20.421 -0.449 6.715 1.00 98.50 71 LEU A N 1
ATOM 565 C CA . LEU A 1 71 ? -20.906 0.293 7.886 1.00 98.50 71 LEU A CA 1
ATOM 566 C C . LEU A 1 71 ? -22.039 -0.420 8.640 1.00 98.50 71 LEU A C 1
ATOM 568 O O . LEU A 1 71 ? -22.252 -0.145 9.818 1.00 98.50 71 LEU A O 1
ATOM 572 N N . SER A 1 72 ? -22.771 -1.325 7.983 1.00 98.12 72 SER A N 1
ATOM 573 C CA . SER A 1 72 ? -23.874 -2.075 8.600 1.00 98.12 72 SER A CA 1
ATOM 574 C C . SER A 1 72 ? -23.432 -3.327 9.366 1.00 98.12 72 SER A C 1
ATOM 576 O O . SER A 1 72 ? -24.225 -3.893 10.123 1.00 98.12 72 SER A O 1
ATOM 578 N N . LEU A 1 73 ? -22.198 -3.799 9.155 1.00 98.44 73 LEU A N 1
ATOM 579 C CA . LEU A 1 73 ? -21.723 -5.037 9.770 1.00 98.44 73 LEU A CA 1
ATOM 580 C C . LEU A 1 73 ? -21.496 -4.841 11.281 1.00 98.44 73 LEU A C 1
ATOM 582 O O . LEU A 1 73 ? -20.964 -3.812 11.694 1.00 98.44 73 LEU A O 1
ATOM 586 N N . PRO A 1 74 ? -21.862 -5.827 12.125 1.00 97.56 74 PRO A N 1
ATOM 587 C CA . PRO A 1 74 ? -21.690 -5.736 13.572 1.00 97.56 74 PRO A CA 1
ATOM 588 C C . PRO A 1 74 ? -20.223 -5.979 13.960 1.00 97.56 74 PRO A C 1
ATOM 590 O O . PRO A 1 74 ? -19.845 -7.081 14.355 1.00 97.56 74 PRO A O 1
ATOM 593 N N . VAL A 1 75 ? -19.387 -4.957 13.789 1.00 98.38 75 VAL A N 1
ATOM 594 C CA . VAL A 1 75 ? -17.947 -4.968 14.090 1.00 98.38 75 VAL A CA 1
ATOM 595 C C . VAL A 1 75 ? -17.576 -3.770 14.965 1.00 98.38 75 VAL A C 1
ATOM 597 O O . VAL A 1 75 ? -18.314 -2.790 15.026 1.00 98.38 75 VAL A O 1
ATOM 600 N N . ASP A 1 76 ? -16.440 -3.847 15.662 1.00 98.50 76 ASP A N 1
ATOM 601 C CA . ASP A 1 76 ? -15.991 -2.778 16.568 1.00 98.50 76 ASP A CA 1
ATOM 602 C C . ASP A 1 76 ? -15.279 -1.654 15.807 1.00 98.50 76 ASP A C 1
ATOM 604 O O . ASP A 1 76 ? -15.468 -0.477 16.107 1.00 98.50 76 ASP A O 1
ATOM 608 N N . THR A 1 77 ? -14.461 -2.012 14.815 1.00 98.81 77 THR A N 1
ATOM 609 C CA . THR A 1 77 ? -13.653 -1.058 14.051 1.00 98.81 77 THR A CA 1
ATOM 610 C C . THR A 1 77 ? -13.702 -1.384 12.561 1.00 98.81 77 THR A C 1
ATOM 612 O O . THR A 1 77 ? -13.594 -2.547 12.178 1.00 98.81 77 THR A O 1
ATOM 615 N N . LEU A 1 78 ? -13.798 -0.358 11.718 1.00 98.88 78 LEU A N 1
ATOM 616 C CA . LEU A 1 78 ? -13.582 -0.444 10.273 1.00 98.88 78 LEU A CA 1
ATOM 617 C C . LEU A 1 78 ? -12.223 0.175 9.932 1.00 98.88 78 LEU A C 1
ATOM 619 O O . LEU A 1 78 ? -11.951 1.307 10.323 1.00 98.88 78 LEU A O 1
ATOM 623 N N . HIS A 1 79 ? -11.369 -0.545 9.212 1.00 98.94 79 HIS A N 1
ATOM 624 C CA . HIS A 1 79 ? -10.126 -0.009 8.658 1.00 98.94 79 HIS A CA 1
ATOM 625 C C . HIS A 1 79 ? -10.268 0.278 7.161 1.00 98.94 79 HIS A C 1
ATOM 627 O O . HIS A 1 79 ? -10.775 -0.564 6.411 1.00 98.94 79 HIS A O 1
ATOM 633 N N . VAL A 1 80 ? -9.779 1.450 6.741 1.00 98.88 80 VAL A N 1
ATOM 634 C CA . VAL A 1 80 ? -9.836 1.930 5.351 1.00 98.88 80 VAL A CA 1
ATOM 635 C C . VAL A 1 80 ? -8.498 2.494 4.870 1.00 98.88 80 VAL A C 1
ATOM 637 O O . VAL A 1 80 ? -7.774 3.155 5.619 1.00 98.88 80 VAL A O 1
ATOM 640 N N . ASP A 1 81 ? -8.197 2.272 3.590 1.00 98.75 81 ASP A N 1
ATOM 641 C CA . ASP A 1 81 ? -6.985 2.751 2.916 1.00 98.75 81 ASP A CA 1
ATOM 642 C C . ASP A 1 81 ? -7.164 4.193 2.411 1.00 98.75 81 ASP A C 1
ATOM 644 O O . ASP A 1 81 ? -7.718 4.450 1.338 1.00 98.75 81 ASP A O 1
ATOM 648 N N . LEU A 1 82 ? -6.661 5.150 3.192 1.00 98.81 82 LEU A N 1
ATOM 649 C CA . LEU A 1 82 ? -6.681 6.577 2.858 1.00 98.81 82 LEU A CA 1
ATOM 650 C C . LEU A 1 82 ? -5.456 7.025 2.056 1.00 98.81 82 LEU A C 1
ATOM 652 O O . LEU A 1 82 ? -5.392 8.175 1.633 1.00 98.81 82 LEU A O 1
ATOM 656 N N . VAL A 1 83 ? -4.488 6.139 1.819 1.00 98.62 83 VAL A N 1
ATOM 657 C CA . VAL A 1 83 ? -3.377 6.420 0.901 1.00 98.62 83 VAL A CA 1
ATOM 658 C C . VAL A 1 83 ? -3.858 6.279 -0.534 1.00 98.62 83 VAL A C 1
ATOM 660 O O . VAL A 1 83 ? -3.573 7.120 -1.384 1.00 98.62 83 VAL A O 1
ATOM 663 N N . ARG A 1 84 ? -4.589 5.202 -0.818 1.00 98.31 84 ARG A N 1
ATOM 664 C CA . ARG A 1 84 ? -5.092 4.907 -2.154 1.00 98.31 84 ARG A CA 1
ATOM 665 C C . ARG A 1 84 ? -6.358 5.675 -2.488 1.00 98.31 84 ARG A C 1
ATOM 667 O O . ARG A 1 84 ? -6.483 6.132 -3.622 1.00 98.31 84 ARG A O 1
ATOM 674 N N . LYS A 1 85 ? -7.271 5.767 -1.521 1.00 98.25 85 LYS A N 1
ATOM 675 C CA . LYS A 1 85 ? -8.589 6.390 -1.662 1.00 98.25 85 LYS A CA 1
ATOM 676 C C . LYS A 1 85 ? -8.833 7.389 -0.538 1.00 98.25 85 LYS A C 1
ATOM 678 O O . LYS A 1 85 ? -9.678 7.142 0.320 1.00 98.25 85 LYS A O 1
ATOM 683 N N . PRO A 1 86 ? -8.077 8.499 -0.490 1.00 98.19 86 PRO A N 1
ATOM 684 C CA . PRO A 1 86 ? -8.261 9.534 0.527 1.00 98.19 86 PRO A CA 1
ATOM 685 C C . PRO A 1 86 ? -9.666 10.149 0.504 1.00 98.19 86 PRO A C 1
ATOM 687 O O . PRO A 1 86 ? -10.210 10.489 1.554 1.00 98.19 86 PRO A O 1
ATOM 690 N N . GLU A 1 87 ? -10.281 10.262 -0.676 1.00 97.62 87 GLU A N 1
ATOM 691 C CA . GLU A 1 87 ? -11.584 10.901 -0.870 1.00 97.62 87 GLU A CA 1
ATOM 692 C C . GLU A 1 87 ? -12.742 10.163 -0.182 1.00 97.62 87 GLU A C 1
ATOM 694 O O . GLU A 1 87 ? -13.769 10.773 0.112 1.00 97.62 87 GLU A O 1
ATOM 699 N N . GLN A 1 88 ? -12.579 8.871 0.136 1.00 98.19 88 GLN A N 1
ATOM 700 C CA . GLN A 1 88 ? -13.632 8.076 0.774 1.00 98.19 88 GLN A CA 1
ATOM 701 C C . GLN A 1 88 ? -13.897 8.492 2.230 1.00 98.19 88 GLN A C 1
ATOM 703 O O . GLN A 1 88 ? -14.959 8.175 2.768 1.00 98.19 88 GLN A O 1
ATOM 708 N N . LEU A 1 89 ? -12.953 9.200 2.870 1.00 98.50 89 LEU A N 1
ATOM 709 C CA . LEU A 1 89 ? -13.077 9.613 4.268 1.00 98.50 89 LEU A CA 1
ATOM 710 C C . LEU A 1 89 ? -14.335 10.457 4.495 1.00 98.50 89 LEU A C 1
ATOM 712 O O . LEU A 1 89 ? -15.045 10.224 5.465 1.00 98.50 89 LEU A O 1
ATOM 716 N N . GLU A 1 90 ? -14.644 11.386 3.587 1.00 98.00 90 GLU A N 1
ATOM 717 C CA . GLU A 1 90 ? -15.830 12.247 3.699 1.00 98.00 90 GLU A CA 1
ATOM 718 C C . GLU A 1 90 ? -17.124 11.434 3.762 1.00 98.00 90 GLU A C 1
ATOM 720 O O . GLU A 1 90 ? -17.956 11.631 4.647 1.00 98.00 90 GLU A O 1
ATOM 725 N N . ASN A 1 91 ? -17.264 10.475 2.845 1.00 98.06 91 ASN A N 1
ATOM 726 C CA . ASN A 1 91 ? -18.450 9.633 2.749 1.00 98.06 91 ASN A CA 1
ATOM 727 C C . ASN A 1 91 ? -18.588 8.724 3.976 1.00 98.06 91 ASN A C 1
ATOM 729 O O . ASN A 1 91 ? -19.697 8.517 4.467 1.00 98.06 91 ASN A O 1
ATOM 733 N N . ILE A 1 92 ? -17.469 8.210 4.500 1.00 98.44 92 ILE A N 1
ATOM 734 C CA . ILE A 1 92 ? -17.458 7.417 5.734 1.00 98.44 92 ILE A CA 1
ATOM 735 C C . ILE A 1 92 ? -17.896 8.279 6.912 1.00 98.44 92 ILE A C 1
ATOM 737 O O . ILE A 1 92 ? -18.822 7.904 7.622 1.00 98.44 92 ILE A O 1
ATOM 741 N N . LEU A 1 93 ? -17.264 9.435 7.114 1.00 98.31 93 LEU A N 1
ATOM 742 C CA . LEU A 1 93 ? -17.562 10.314 8.240 1.00 98.31 93 LEU A CA 1
ATOM 743 C C . LEU A 1 93 ? -19.027 10.778 8.234 1.00 98.31 93 LEU A C 1
ATOM 745 O O . LEU A 1 93 ? -19.641 10.877 9.293 1.00 98.31 93 LEU A O 1
ATOM 749 N N . ALA A 1 94 ? -19.613 11.004 7.056 1.00 97.88 94 ALA A N 1
ATOM 750 C CA . ALA A 1 94 ? -21.020 11.378 6.919 1.00 97.88 94 ALA A CA 1
ATOM 751 C C . ALA A 1 94 ? -22.012 10.257 7.293 1.00 97.88 94 ALA A C 1
ATOM 753 O O . ALA A 1 94 ? -23.148 10.558 7.655 1.00 97.88 94 ALA A O 1
ATOM 754 N N . ALA A 1 95 ? -21.611 8.985 7.194 1.00 97.75 95 ALA A N 1
ATOM 755 C CA . ALA A 1 95 ? -22.505 7.832 7.341 1.00 97.75 95 ALA A CA 1
ATOM 756 C C . ALA A 1 95 ? -22.149 6.889 8.507 1.00 97.75 95 ALA A C 1
ATOM 758 O O . ALA A 1 95 ? -22.884 5.936 8.770 1.00 97.75 95 ALA A O 1
ATOM 759 N N . ILE A 1 96 ? -21.024 7.113 9.190 1.00 97.88 96 ILE A N 1
ATOM 760 C CA . ILE A 1 96 ? -20.502 6.194 10.203 1.00 97.88 96 ILE A CA 1
ATOM 761 C C . ILE A 1 96 ? -21.439 6.091 11.426 1.00 97.88 96 ILE A C 1
ATOM 763 O O . ILE A 1 96 ? -21.797 7.112 12.017 1.00 97.88 96 ILE A O 1
ATOM 767 N N . PRO A 1 97 ? -21.816 4.873 11.864 1.00 97.31 97 PRO A N 1
ATOM 768 C CA . PRO A 1 97 ? -22.621 4.681 13.072 1.00 97.31 97 PRO A CA 1
ATOM 769 C C . PRO A 1 97 ? -21.904 5.151 14.344 1.00 97.31 97 PRO A C 1
ATOM 771 O O . PRO A 1 97 ? -20.680 5.075 14.428 1.00 97.31 97 PRO A O 1
ATOM 774 N N . GLU A 1 98 ? -22.651 5.551 15.379 1.00 93.44 98 GLU A N 1
ATOM 775 C CA . GLU A 1 98 ? -22.099 6.096 16.639 1.00 93.44 98 GLU A CA 1
ATOM 776 C C . GLU A 1 98 ? -21.101 5.165 17.349 1.00 93.44 98 GLU A C 1
ATOM 778 O O . GLU A 1 98 ? -20.133 5.630 17.941 1.00 93.44 98 GLU A O 1
ATOM 783 N N . ASN A 1 99 ? -21.301 3.848 17.255 1.00 93.19 99 ASN A N 1
ATOM 784 C CA . ASN A 1 99 ? -20.493 2.863 17.981 1.00 93.19 99 ASN A CA 1
ATOM 785 C C . ASN A 1 99 ? -19.329 2.279 17.163 1.00 93.19 99 ASN A C 1
ATOM 787 O O . ASN A 1 99 ? -18.559 1.484 17.696 1.00 93.19 99 ASN A O 1
ATOM 791 N N . LEU A 1 100 ? -19.195 2.640 15.881 1.00 98.44 100 LEU A N 1
ATOM 792 C CA . LEU A 1 100 ? -18.159 2.084 15.009 1.00 98.44 100 LEU A CA 1
ATOM 793 C C . LEU A 1 100 ? -16.880 2.923 15.103 1.00 98.44 100 LEU A C 1
ATOM 795 O O . LEU A 1 100 ? -16.903 4.124 14.837 1.00 98.44 100 LEU A O 1
ATOM 799 N N . LYS A 1 101 ? -15.747 2.323 15.463 1.00 98.69 101 LYS A N 1
ATOM 800 C CA . LYS A 1 101 ? -14.444 3.003 15.398 1.00 98.69 101 LYS A CA 1
ATOM 801 C C . LYS A 1 101 ? -13.904 2.996 13.971 1.00 98.69 101 LYS A C 1
ATOM 803 O O . LYS A 1 101 ? -14.240 2.123 13.170 1.00 98.69 101 LYS A O 1
ATOM 808 N N . LEU A 1 102 ? -13.017 3.937 13.674 1.00 98.75 102 LEU A N 1
ATOM 809 C CA . LEU A 1 102 ? -12.382 4.070 12.371 1.00 98.75 102 LEU A CA 1
ATOM 810 C C . LEU A 1 102 ? -10.861 3.959 12.507 1.00 98.75 102 LEU A C 1
ATOM 812 O O . LEU A 1 102 ? -10.225 4.725 13.230 1.00 98.75 102 LEU A O 1
ATOM 816 N N . SER A 1 103 ? -10.267 3.008 11.793 1.00 98.88 103 SER A N 1
ATOM 817 C CA . SER A 1 103 ? -8.822 2.902 11.622 1.00 98.88 103 SER A CA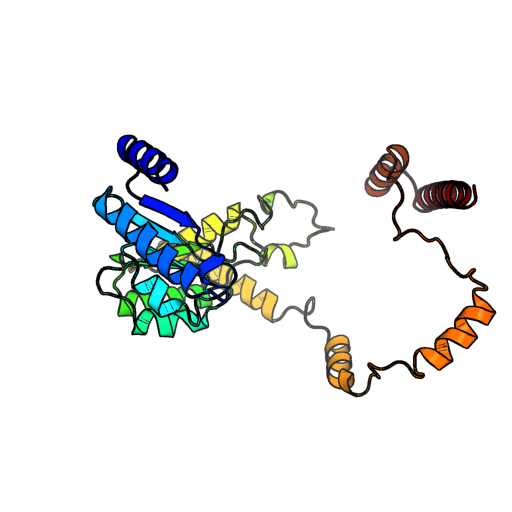 1
ATOM 818 C C . SER A 1 103 ? -8.411 3.545 10.301 1.00 98.88 103 SER A C 1
ATOM 820 O O . SER A 1 103 ? -8.816 3.114 9.222 1.00 98.88 103 SER A O 1
ATOM 822 N N . LEU A 1 104 ? -7.608 4.600 10.406 1.00 98.88 104 LEU A N 1
ATOM 823 C CA . LEU A 1 104 ? -7.153 5.423 9.296 1.00 98.88 104 LEU A CA 1
ATOM 824 C C . LEU A 1 104 ? -5.842 4.856 8.744 1.00 98.88 104 LEU A C 1
ATOM 826 O O . LEU A 1 104 ? -4.782 4.998 9.362 1.00 98.88 104 LEU A O 1
ATOM 830 N N . GLY A 1 105 ? -5.910 4.220 7.578 1.00 98.81 105 GLY A N 1
ATOM 831 C CA . GLY A 1 105 ? -4.754 3.723 6.845 1.00 98.81 105 GLY A CA 1
ATOM 832 C C . GLY A 1 105 ? -4.028 4.841 6.098 1.00 98.81 105 GLY A C 1
ATOM 833 O O . GLY A 1 105 ? -4.270 5.037 4.911 1.00 98.81 105 GLY A O 1
ATOM 834 N N . VAL A 1 106 ? -3.153 5.580 6.787 1.00 98.81 106 VAL A N 1
ATOM 835 C CA . VAL A 1 106 ? -2.510 6.811 6.268 1.00 98.81 106 VAL A CA 1
ATOM 836 C C . VAL A 1 106 ? -1.025 6.654 5.931 1.00 98.81 106 VAL A C 1
ATOM 838 O O . VAL A 1 106 ? -0.462 7.499 5.241 1.00 98.81 106 VAL A O 1
ATOM 841 N N . VAL A 1 107 ? -0.373 5.574 6.376 1.00 98.88 107 VAL A N 1
ATOM 842 C CA . VAL A 1 107 ? 1.036 5.282 6.048 1.00 98.88 107 VAL A CA 1
ATOM 843 C C . VAL A 1 107 ? 1.111 4.208 4.965 1.00 98.88 107 VAL A C 1
ATOM 845 O O . VAL A 1 107 ? 0.701 3.078 5.197 1.00 98.88 107 VAL A O 1
ATOM 848 N N . ASP A 1 108 ? 1.654 4.534 3.788 1.00 98.81 108 ASP A N 1
ATOM 849 C CA . ASP A 1 108 ? 1.622 3.648 2.612 1.00 98.81 108 ASP A CA 1
ATOM 850 C C . ASP A 1 108 ? 2.314 2.300 2.870 1.00 98.81 108 ASP A C 1
ATOM 852 O O . ASP A 1 108 ? 3.529 2.255 3.075 1.00 98.81 108 ASP A O 1
ATOM 856 N N . GLY A 1 109 ? 1.551 1.205 2.838 1.00 98.62 109 GLY A N 1
ATOM 857 C CA . GLY A 1 109 ? 2.067 -0.156 2.992 1.00 98.62 109 GLY A CA 1
ATOM 858 C C . GLY A 1 109 ? 2.571 -0.811 1.703 1.00 98.62 109 GLY A C 1
ATOM 859 O O . GLY A 1 109 ? 3.095 -1.920 1.766 1.00 98.62 109 GLY A O 1
ATOM 860 N N . ARG A 1 110 ? 2.437 -0.147 0.547 1.00 98.62 110 ARG A N 1
ATOM 861 C CA . ARG A 1 110 ? 2.792 -0.648 -0.793 1.00 98.62 110 ARG A CA 1
ATOM 862 C C . ARG A 1 110 ? 3.943 0.092 -1.462 1.00 98.62 110 ARG A C 1
ATOM 864 O O . ARG A 1 110 ? 4.445 -0.384 -2.479 1.00 98.62 110 ARG A O 1
ATOM 871 N N . ASN A 1 111 ? 4.359 1.238 -0.929 1.00 98.62 111 ASN A N 1
ATOM 872 C CA . ASN A 1 111 ? 5.422 2.041 -1.527 1.00 98.62 111 ASN A CA 1
ATOM 873 C C . ASN A 1 111 ? 6.461 2.516 -0.509 1.00 98.62 111 ASN A C 1
ATOM 875 O O . ASN A 1 111 ? 6.207 2.630 0.687 1.00 98.62 111 ASN A O 1
ATOM 879 N N . ILE A 1 112 ? 7.654 2.817 -1.013 1.00 98.50 112 ILE A N 1
ATOM 880 C CA . ILE A 1 112 ? 8.863 3.098 -0.231 1.00 98.50 112 ILE A CA 1
ATOM 881 C C . ILE A 1 112 ? 9.058 4.571 0.102 1.00 98.50 112 ILE A C 1
ATOM 883 O O . ILE A 1 112 ? 10.082 4.935 0.673 1.00 98.50 112 ILE A O 1
ATOM 887 N N . TRP A 1 113 ? 8.123 5.437 -0.275 1.00 98.44 113 TRP A N 1
ATOM 888 C CA . TRP A 1 113 ? 8.239 6.860 0.014 1.00 98.44 113 TRP A CA 1
ATOM 889 C C . TRP A 1 113 ? 7.915 7.143 1.482 1.00 98.44 113 TRP A C 1
ATOM 891 O O . TRP A 1 113 ? 7.015 6.528 2.065 1.00 98.44 113 TRP A O 1
ATOM 901 N N . LYS A 1 114 ? 8.677 8.075 2.061 1.00 98.62 114 LYS A N 1
ATOM 902 C CA . LYS A 1 114 ? 8.432 8.658 3.379 1.00 98.62 114 LYS A CA 1
ATOM 903 C C . LYS A 1 114 ? 7.051 9.304 3.381 1.00 98.62 114 LYS A C 1
ATOM 905 O O . LYS A 1 114 ? 6.687 9.983 2.419 1.00 98.62 114 LYS A O 1
ATOM 910 N N . ASN A 1 115 ? 6.291 9.070 4.443 1.00 98.81 115 ASN A N 1
ATOM 911 C CA . ASN A 1 115 ? 4.965 9.651 4.596 1.00 98.81 115 ASN A CA 1
ATOM 912 C C . ASN A 1 115 ? 5.057 11.180 4.722 1.00 98.81 115 ASN A C 1
ATOM 914 O O . ASN A 1 115 ? 5.928 11.688 5.425 1.00 98.81 115 ASN A O 1
ATOM 918 N N . ASP A 1 116 ? 4.152 11.908 4.070 1.00 98.62 116 ASP A N 1
ATOM 919 C CA . ASP A 1 116 ? 3.950 13.327 4.355 1.00 98.62 116 ASP A CA 1
ATOM 920 C C . ASP A 1 116 ? 3.086 13.458 5.615 1.00 98.62 116 ASP A C 1
ATOM 922 O O . ASP A 1 116 ? 1.878 13.183 5.605 1.00 98.62 116 ASP A O 1
ATOM 926 N N . PHE A 1 117 ? 3.725 13.861 6.716 1.00 98.81 117 PHE A N 1
ATOM 927 C CA . PHE A 1 117 ? 3.049 13.970 8.003 1.00 98.81 117 PHE A CA 1
ATOM 928 C C . PHE A 1 117 ? 1.998 15.075 8.007 1.00 98.81 117 PHE A C 1
ATOM 930 O O . PHE A 1 117 ? 1.001 14.942 8.708 1.00 98.81 117 PHE A O 1
ATOM 937 N N . GLU A 1 118 ? 2.181 16.152 7.241 1.00 98.31 118 GLU A N 1
ATOM 938 C CA . GLU A 1 118 ? 1.220 17.254 7.223 1.00 98.31 118 GLU A CA 1
ATOM 939 C C . GLU A 1 118 ? -0.093 16.810 6.580 1.00 98.31 118 GLU A C 1
ATOM 941 O O . GLU A 1 118 ? -1.152 16.967 7.191 1.00 98.31 118 GLU A O 1
ATOM 946 N N . SER A 1 119 ? -0.006 16.159 5.420 1.00 97.94 119 SER A N 1
ATOM 947 C CA . SER A 1 119 ? -1.159 15.564 4.739 1.00 97.94 119 SER A CA 1
ATOM 948 C C . SER A 1 119 ? -1.866 14.517 5.613 1.00 97.94 119 SER A C 1
ATOM 950 O O . SER A 1 119 ? -3.083 14.559 5.784 1.00 97.94 119 SER A O 1
ATOM 952 N N . SER A 1 120 ? -1.118 13.614 6.253 1.00 98.75 120 SER A N 1
ATOM 953 C CA . SER A 1 120 ? -1.709 12.571 7.108 1.00 98.75 120 SER A CA 1
ATOM 954 C C . SER A 1 120 ? -2.371 13.136 8.371 1.00 98.75 120 SER A C 1
ATOM 956 O O . SER A 1 120 ? -3.448 12.687 8.764 1.00 98.75 120 SER A O 1
ATOM 958 N N . LEU A 1 121 ? -1.768 14.153 9.001 1.00 98.69 121 LEU A N 1
ATOM 959 C CA . LEU A 1 121 ? -2.339 14.816 10.177 1.00 98.69 121 LEU A CA 1
ATOM 960 C C . LEU A 1 121 ? -3.644 15.552 9.860 1.00 98.69 121 LEU A C 1
ATOM 962 O O . LEU A 1 121 ? -4.488 15.651 10.749 1.00 98.69 121 LEU A O 1
ATOM 966 N N . GLN A 1 122 ? -3.845 16.037 8.630 1.00 98.19 122 GLN A N 1
ATOM 967 C CA . GLN A 1 122 ? -5.124 16.631 8.221 1.00 98.19 122 GLN A CA 1
ATOM 968 C C . GLN A 1 122 ? -6.262 15.602 8.276 1.00 98.19 122 GLN A C 1
ATOM 970 O O . GLN A 1 122 ? -7.291 15.879 8.893 1.00 98.19 122 GLN A O 1
ATOM 975 N N . PHE A 1 123 ? -6.060 14.397 7.727 1.00 98.31 123 PHE A N 1
ATOM 976 C CA . PHE A 1 123 ? -7.053 13.317 7.813 1.00 98.31 123 PHE A CA 1
ATOM 977 C C . PHE A 1 123 ? -7.335 12.909 9.260 1.00 98.31 123 PHE A C 1
ATOM 979 O O . PHE A 1 123 ? -8.493 12.768 9.652 1.00 98.31 123 PHE A O 1
ATOM 986 N N . ILE A 1 124 ? -6.281 12.763 10.070 1.00 98.69 124 ILE A N 1
ATOM 987 C CA . ILE A 1 124 ? -6.409 12.359 11.475 1.00 98.69 124 ILE A CA 1
ATOM 988 C C . ILE A 1 124 ? -7.190 13.405 12.274 1.00 98.69 124 ILE A C 1
ATOM 990 O O . ILE A 1 124 ? -8.117 13.045 12.996 1.00 98.69 124 ILE A O 1
ATOM 994 N N . ARG A 1 125 ? -6.846 14.693 12.146 1.00 98.12 125 ARG A N 1
ATOM 995 C CA . ARG A 1 125 ? -7.534 15.780 12.862 1.00 98.12 125 ARG A CA 1
ATOM 996 C C . ARG A 1 125 ? -8.997 15.860 12.468 1.00 98.12 125 ARG A C 1
ATOM 998 O O . ARG A 1 125 ? -9.843 15.861 13.351 1.00 98.12 125 ARG A O 1
ATOM 1005 N N . LYS A 1 126 ? -9.289 15.813 11.167 1.00 98.19 126 LYS A N 1
ATOM 1006 C CA . LYS A 1 126 ? -10.663 15.837 10.667 1.00 98.19 126 LYS A CA 1
ATOM 1007 C C . LYS A 1 126 ? -11.509 14.701 11.244 1.00 98.19 126 LYS A C 1
ATOM 1009 O O . LYS A 1 126 ? -12.620 14.928 11.710 1.00 98.19 126 LYS A O 1
ATOM 1014 N N . ALA A 1 127 ? -10.972 13.483 11.252 1.00 98.31 127 ALA A N 1
ATOM 1015 C CA . ALA A 1 127 ? -11.678 12.338 11.811 1.00 98.31 127 ALA A CA 1
ATOM 1016 C C . ALA A 1 127 ? -11.863 12.460 13.337 1.00 98.31 127 ALA A C 1
ATOM 1018 O O . ALA A 1 127 ? -12.945 12.164 13.838 1.00 98.31 127 ALA A O 1
ATOM 1019 N N . LYS A 1 128 ? -10.847 12.942 14.072 1.00 97.81 128 LYS A N 1
ATOM 1020 C CA . LYS A 1 128 ? -10.940 13.186 15.524 1.00 97.81 128 LYS A CA 1
ATOM 1021 C C . LYS A 1 128 ? -11.962 14.268 15.874 1.00 97.81 128 LYS A C 1
ATOM 1023 O O . LYS A 1 128 ? -12.715 14.088 16.822 1.00 97.81 128 LYS A O 1
ATOM 1028 N N . GLU A 1 129 ? -12.006 15.364 15.118 1.00 97.06 129 GLU A N 1
ATOM 1029 C CA . GLU A 1 129 ? -12.963 16.460 15.323 1.00 97.06 129 GLU A CA 1
ATOM 1030 C C . GLU A 1 129 ? -14.414 15.978 15.221 1.00 97.06 129 GLU A C 1
ATOM 1032 O O . GLU A 1 129 ? -15.273 16.450 15.963 1.00 97.06 129 GLU A O 1
ATOM 1037 N N . GLN A 1 130 ? -14.685 15.018 14.333 1.00 97.25 130 GLN A N 1
ATOM 1038 C CA . GLN A 1 130 ? -16.033 14.504 14.112 1.00 97.25 130 GLN A CA 1
ATOM 1039 C C . GLN A 1 130 ? -16.398 13.305 14.996 1.00 97.25 130 GLN A C 1
ATOM 1041 O O . GLN A 1 130 ? -17.561 13.164 15.371 1.00 97.25 130 GLN A O 1
ATOM 1046 N N . LEU A 1 131 ? -15.441 12.423 15.300 1.00 97.00 131 LEU A N 1
ATOM 1047 C CA . LEU A 1 131 ? -15.717 11.143 15.965 1.00 97.00 131 LEU A CA 1
ATOM 1048 C C . LEU A 1 131 ? -15.218 11.054 17.407 1.00 97.00 131 LEU A C 1
ATOM 1050 O O . LEU A 1 131 ? -15.618 10.120 18.093 1.00 97.00 131 LEU A O 1
ATOM 1054 N N . GLY A 1 132 ? -14.372 11.980 17.859 1.00 96.25 132 GLY A N 1
ATOM 1055 C CA . GLY A 1 132 ? -13.646 11.853 19.122 1.00 96.25 132 GLY A CA 1
ATOM 1056 C C . GLY A 1 132 ? -12.356 11.040 18.972 1.00 96.25 132 GLY A C 1
ATOM 1057 O O . GLY A 1 132 ? -12.204 10.217 18.068 1.00 96.25 132 GLY A O 1
ATOM 1058 N N . GLU A 1 133 ? -11.382 11.285 19.849 1.00 95.31 133 GLU A N 1
ATOM 1059 C CA . GLU A 1 133 ? -10.070 10.626 19.795 1.00 95.31 133 GLU A CA 1
ATOM 1060 C C . GLU A 1 133 ? -10.158 9.120 20.082 1.00 95.31 133 GLU A C 1
ATOM 1062 O O . GLU A 1 133 ? -9.450 8.321 19.470 1.00 95.31 133 GLU A O 1
ATOM 1067 N N . GLU A 1 134 ? -11.068 8.715 20.963 1.00 95.69 134 GLU A N 1
ATOM 1068 C CA . GLU A 1 134 ? -11.278 7.337 21.404 1.00 95.69 134 GLU A CA 1
ATOM 1069 C C . GLU A 1 134 ? -11.809 6.402 20.308 1.00 95.69 134 GLU A C 1
ATOM 1071 O O . GLU A 1 134 ? -11.715 5.176 20.434 1.00 95.69 134 GLU A O 1
ATOM 1076 N N . ARG A 1 135 ? -12.347 6.970 19.221 1.00 97.44 135 ARG A N 1
ATOM 1077 C CA . ARG A 1 135 ? -12.862 6.227 18.065 1.00 97.44 135 ARG A CA 1
ATOM 1078 C C . ARG A 1 135 ? -11.887 6.158 16.896 1.00 97.44 135 ARG A C 1
ATOM 1080 O O . ARG A 1 135 ? -12.231 5.550 15.882 1.00 97.44 135 ARG A O 1
ATOM 1087 N N . ILE A 1 136 ? -10.688 6.7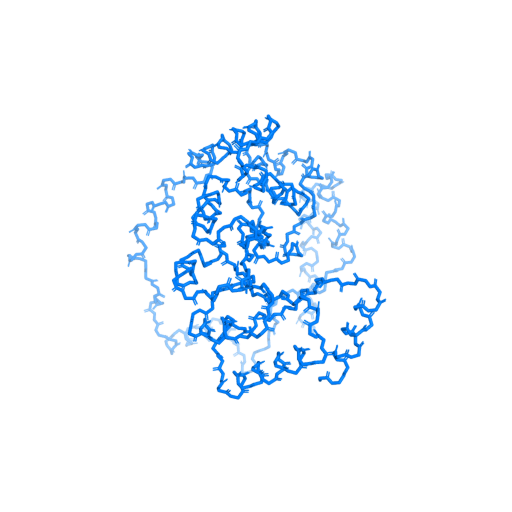29 17.021 1.00 98.25 136 ILE A N 1
ATOM 1088 C CA . ILE A 1 136 ? -9.706 6.792 15.936 1.00 98.25 136 ILE A CA 1
ATOM 1089 C C . ILE A 1 136 ?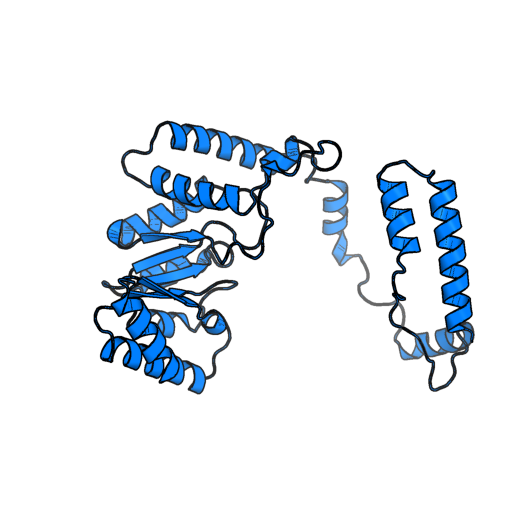 -8.499 5.901 16.222 1.00 98.25 136 ILE A C 1
ATOM 1091 O O . ILE A 1 136 ? -7.818 6.030 17.237 1.00 98.25 136 ILE A O 1
ATOM 1095 N N . LEU A 1 137 ? -8.186 5.026 15.267 1.00 98.56 137 LEU A N 1
ATOM 1096 C CA . LEU A 1 137 ? -6.920 4.302 15.199 1.00 98.56 137 LEU A CA 1
ATOM 1097 C C . LEU A 1 137 ? -6.098 4.846 14.027 1.00 98.56 137 LEU A C 1
ATOM 1099 O O . LEU A 1 137 ? -6.642 5.189 12.981 1.00 98.56 137 LEU A O 1
ATOM 1103 N N . ILE A 1 138 ? -4.776 4.880 14.177 1.00 98.69 138 ILE A N 1
ATOM 1104 C CA . ILE A 1 138 ? -3.843 5.268 13.110 1.00 98.69 138 ILE A CA 1
ATOM 1105 C C . ILE A 1 138 ? -3.074 4.021 12.701 1.00 98.69 138 ILE A C 1
ATOM 1107 O O . ILE A 1 138 ? -2.520 3.327 13.555 1.00 98.69 138 ILE A O 1
ATOM 1111 N N . ALA A 1 139 ? -3.059 3.726 11.407 1.00 98.81 139 ALA A N 1
ATOM 1112 C CA . ALA A 1 139 ? -2.510 2.488 10.883 1.00 98.81 139 ALA A CA 1
ATOM 1113 C C . ALA A 1 139 ? -1.768 2.705 9.552 1.00 98.81 139 ALA A C 1
ATOM 1115 O O . ALA A 1 139 ? -1.961 3.719 8.869 1.00 98.81 139 ALA A O 1
ATOM 1116 N N . PRO A 1 140 ? -0.926 1.738 9.149 1.00 98.81 140 PRO A N 1
ATOM 1117 C CA . PRO A 1 140 ? -0.544 1.586 7.753 1.00 98.81 140 PRO A CA 1
ATOM 1118 C C . PRO A 1 140 ? -1.775 1.378 6.864 1.00 98.81 140 PRO A C 1
ATOM 1120 O O . PRO A 1 140 ? -2.766 0.821 7.318 1.00 98.81 140 PRO A O 1
ATOM 1123 N N . SER A 1 141 ? -1.706 1.781 5.597 1.00 98.75 141 SER A N 1
ATOM 1124 C CA . SER A 1 141 ? -2.793 1.630 4.620 1.00 98.75 141 SER A CA 1
ATOM 1125 C C . SER A 1 141 ? -3.095 0.180 4.241 1.00 98.75 141 SER A C 1
ATOM 1127 O O . SER A 1 141 ? -4.161 -0.130 3.726 1.00 98.75 141 SER A O 1
ATOM 1129 N N . SER A 1 142 ? -2.122 -0.702 4.449 1.00 98.75 142 SER A N 1
ATOM 1130 C CA . SER A 1 142 ? -2.201 -2.145 4.255 1.00 98.75 142 SER A CA 1
ATOM 1131 C C . SER A 1 142 ? -1.094 -2.810 5.071 1.00 98.75 142 SER A C 1
ATOM 1133 O O . SER A 1 142 ? -0.265 -2.135 5.683 1.00 98.75 142 SER A O 1
ATOM 1135 N N . SER A 1 143 ? -0.993 -4.137 5.011 1.00 98.62 143 SER A N 1
ATOM 1136 C CA . SER A 1 143 ? 0.195 -4.837 5.513 1.00 98.62 143 SER A CA 1
ATOM 1137 C C . SER A 1 143 ? 1.493 -4.245 4.943 1.00 98.62 143 SER A C 1
ATOM 1139 O O . SER A 1 143 ? 1.566 -3.932 3.753 1.00 98.62 143 SER A O 1
ATOM 1141 N N . LEU A 1 144 ? 2.536 -4.151 5.777 1.00 98.62 144 LEU A N 1
ATOM 1142 C CA . LEU A 1 144 ? 3.889 -3.742 5.368 1.00 98.62 144 LEU A CA 1
ATOM 1143 C C . LEU A 1 144 ? 4.661 -4.866 4.647 1.00 98.62 144 LEU A C 1
ATOM 1145 O O . LEU A 1 144 ? 5.838 -4.706 4.340 1.00 98.62 144 LEU A O 1
ATOM 1149 N N . LEU A 1 145 ? 4.009 -5.997 4.349 1.00 98.06 145 LEU A N 1
ATOM 1150 C CA . LEU A 1 145 ? 4.566 -7.100 3.556 1.00 98.06 145 LEU A CA 1
ATOM 1151 C C . LEU A 1 145 ? 5.068 -6.652 2.171 1.00 98.06 145 LEU A C 1
ATOM 1153 O O . LEU A 1 145 ? 5.944 -7.296 1.597 1.00 98.06 145 LEU A O 1
ATOM 1157 N N . HIS A 1 146 ? 4.504 -5.576 1.619 1.00 98.00 146 HIS A N 1
ATOM 1158 C CA . HIS A 1 146 ? 4.785 -5.121 0.256 1.00 98.00 146 HIS A CA 1
ATOM 1159 C C . HIS A 1 146 ? 5.932 -4.107 0.162 1.00 98.00 146 HIS A C 1
ATOM 1161 O O . HIS A 1 146 ? 6.239 -3.641 -0.934 1.00 98.00 146 HIS A O 1
ATOM 1167 N N . VAL A 1 147 ? 6.581 -3.776 1.280 1.00 98.38 147 VAL A N 1
ATOM 1168 C CA . VAL A 1 147 ? 7.754 -2.896 1.309 1.00 98.38 147 VAL A CA 1
ATOM 1169 C C . VAL A 1 147 ? 8.979 -3.643 1.841 1.00 98.38 147 VAL A C 1
ATOM 1171 O O . VAL A 1 147 ? 8.837 -4.627 2.569 1.00 98.38 147 VAL A O 1
ATOM 1174 N N . PRO A 1 148 ? 10.206 -3.208 1.498 1.00 98.44 148 PRO A N 1
ATOM 1175 C CA . PRO A 1 148 ? 11.406 -3.807 2.061 1.00 98.44 148 PRO A CA 1
ATOM 1176 C C . PRO A 1 148 ? 11.475 -3.592 3.580 1.00 98.44 148 PRO A C 1
ATOM 1178 O O . PRO A 1 148 ? 10.751 -2.779 4.153 1.00 98.44 148 PRO A O 1
ATOM 1181 N N . TYR A 1 149 ? 12.366 -4.330 4.238 1.00 98.19 149 TYR A N 1
ATOM 1182 C CA . TYR A 1 149 ? 12.399 -4.409 5.697 1.00 98.19 149 TYR A CA 1
ATOM 1183 C C . TYR A 1 149 ? 12.958 -3.148 6.384 1.00 98.19 149 TYR A C 1
ATOM 1185 O O . TYR A 1 149 ? 12.256 -2.519 7.178 1.00 98.19 149 TYR A O 1
ATOM 1193 N N . ASP A 1 150 ? 14.207 -2.767 6.094 1.00 98.31 150 ASP A N 1
ATOM 1194 C CA . ASP A 1 150 ? 14.911 -1.696 6.816 1.00 98.31 150 ASP A CA 1
ATOM 1195 C C . ASP A 1 150 ? 15.819 -0.876 5.889 1.00 98.31 150 ASP A C 1
ATOM 1197 O O . ASP A 1 150 ? 16.744 -1.413 5.279 1.00 98.31 150 ASP A O 1
ATOM 1201 N N . LEU A 1 151 ? 15.543 0.428 5.784 1.00 97.94 151 LEU A N 1
ATOM 1202 C CA . LEU A 1 151 ? 16.295 1.371 4.950 1.00 97.94 151 LEU A CA 1
ATOM 1203 C C . LEU A 1 151 ? 17.719 1.615 5.478 1.00 97.94 151 LEU A C 1
ATOM 1205 O O . LEU A 1 151 ? 18.611 2.007 4.723 1.00 97.94 151 LEU A O 1
ATOM 1209 N N . ASP A 1 152 ? 17.962 1.359 6.764 1.00 97.12 152 ASP A N 1
ATOM 1210 C CA . ASP A 1 152 ? 19.280 1.530 7.380 1.00 97.12 152 ASP A CA 1
ATOM 1211 C C . ASP A 1 152 ? 20.305 0.531 6.808 1.00 97.12 152 ASP A C 1
ATOM 1213 O O . ASP A 1 152 ? 21.506 0.795 6.838 1.00 97.12 152 ASP A O 1
ATOM 1217 N N . LEU A 1 153 ? 19.837 -0.576 6.212 1.00 97.00 153 LEU A N 1
ATOM 1218 C CA . LEU A 1 153 ? 20.675 -1.580 5.547 1.00 97.00 153 LEU A CA 1
ATOM 1219 C C . LEU A 1 153 ? 21.177 -1.137 4.161 1.00 97.00 153 LEU A C 1
ATOM 1221 O O . LEU A 1 153 ? 22.111 -1.740 3.628 1.00 97.00 153 LEU A O 1
ATOM 1225 N N . GLU A 1 154 ? 20.611 -0.072 3.588 1.00 95.94 154 GLU A N 1
ATOM 1226 C CA . GLU A 1 154 ? 21.061 0.508 2.320 1.00 95.94 154 GLU A CA 1
ATOM 1227 C C . GLU A 1 154 ? 22.268 1.430 2.557 1.00 95.94 154 GLU A C 1
ATOM 1229 O O . GLU A 1 154 ? 22.131 2.645 2.711 1.00 95.94 154 GLU A O 1
ATOM 1234 N N . THR A 1 155 ? 23.467 0.851 2.653 1.00 92.69 155 THR A N 1
ATOM 1235 C CA . THR A 1 155 ? 24.710 1.569 3.015 1.00 92.69 155 THR A CA 1
ATOM 1236 C C . THR A 1 155 ? 25.539 2.050 1.822 1.00 92.69 155 THR A C 1
ATOM 1238 O O . THR A 1 155 ? 26.546 2.732 2.001 1.00 92.69 155 THR A O 1
ATOM 1241 N N . LYS A 1 156 ? 25.150 1.688 0.597 1.00 91.06 156 LYS A N 1
ATOM 1242 C CA . LYS A 1 156 ? 25.905 1.996 -0.624 1.00 91.06 156 LYS A CA 1
ATOM 1243 C C . LYS A 1 156 ? 25.457 3.321 -1.237 1.00 91.06 156 LYS A C 1
ATOM 1245 O O . LYS A 1 156 ? 24.546 3.344 -2.066 1.00 91.06 156 LYS A O 1
ATOM 1250 N N . GLU A 1 157 ? 26.161 4.388 -0.877 1.00 87.56 157 GLU A N 1
ATOM 1251 C CA . GLU A 1 157 ? 25.904 5.761 -1.338 1.00 87.56 157 GLU A CA 1
ATOM 1252 C C . GLU A 1 157 ? 25.894 5.896 -2.872 1.00 87.56 157 GLU A C 1
ATOM 1254 O O . GLU A 1 157 ? 25.063 6.603 -3.430 1.00 87.56 157 GLU A O 1
ATOM 1259 N N . GLU A 1 158 ? 26.754 5.149 -3.574 1.00 87.00 158 GLU A N 1
ATOM 1260 C CA . GLU A 1 158 ? 26.797 5.139 -5.047 1.00 87.00 158 GLU A CA 1
ATOM 1261 C C . GLU A 1 158 ? 25.486 4.657 -5.685 1.00 87.00 158 GLU A C 1
ATOM 1263 O O . GLU A 1 158 ? 25.127 5.093 -6.776 1.00 87.00 158 GLU A O 1
ATOM 1268 N N . SER A 1 159 ? 24.774 3.736 -5.026 1.00 87.88 159 SER A N 1
ATOM 1269 C CA . SER A 1 159 ? 23.496 3.206 -5.519 1.00 87.88 159 SER A CA 1
ATOM 1270 C C . SER A 1 159 ? 22.283 3.946 -4.972 1.00 87.88 159 SER A C 1
ATOM 1272 O O . SER A 1 159 ? 21.248 3.977 -5.634 1.00 87.88 159 SER A O 1
ATOM 1274 N N . LEU A 1 160 ? 22.401 4.516 -3.773 1.00 95.06 160 LEU A N 1
ATOM 1275 C CA . LEU A 1 160 ? 21.337 5.270 -3.133 1.00 95.06 160 LEU A CA 1
ATOM 1276 C C . LEU A 1 160 ? 21.929 6.507 -2.446 1.00 95.06 160 LEU A C 1
ATOM 1278 O O . LEU A 1 160 ? 22.260 6.439 -1.261 1.00 95.06 160 LEU A O 1
ATOM 1282 N N . PRO A 1 161 ? 22.051 7.627 -3.179 1.00 94.88 161 PRO A N 1
ATOM 1283 C CA . PRO A 1 161 ? 22.533 8.881 -2.618 1.00 94.88 161 PRO A CA 1
ATOM 1284 C C . PRO A 1 161 ? 21.655 9.361 -1.459 1.00 94.88 161 PRO A C 1
ATOM 1286 O O . PRO A 1 161 ? 20.429 9.203 -1.489 1.00 94.88 161 PRO A O 1
ATOM 1289 N N . ALA A 1 162 ? 22.259 10.022 -0.476 1.00 94.00 162 ALA A N 1
ATOM 1290 C CA . ALA A 1 162 ? 21.605 10.541 0.719 1.00 94.00 162 ALA A CA 1
ATOM 1291 C C . ALA A 1 162 ? 20.443 11.485 0.386 1.00 94.00 162 ALA A C 1
ATOM 1293 O O . ALA A 1 162 ? 19.415 11.444 1.066 1.00 94.00 162 ALA A O 1
ATOM 1294 N N . GLU A 1 163 ? 20.574 12.269 -0.695 1.00 93.50 163 GLU A N 1
ATOM 1295 C CA . GLU A 1 163 ? 19.511 13.148 -1.192 1.00 93.50 163 GLU A CA 1
ATOM 1296 C C . GLU A 1 163 ? 18.226 12.372 -1.516 1.00 93.50 163 GLU A C 1
ATOM 1298 O O . GLU A 1 163 ? 17.143 12.842 -1.188 1.00 93.50 163 GLU A O 1
ATOM 1303 N N . ILE A 1 164 ? 18.338 11.167 -2.085 1.00 96.00 164 ILE A N 1
ATOM 1304 C CA . ILE A 1 164 ? 17.193 10.301 -2.401 1.00 96.00 164 ILE A CA 1
ATOM 1305 C C . ILE A 1 164 ? 16.787 9.482 -1.172 1.00 96.00 164 ILE A C 1
ATOM 1307 O O . ILE A 1 164 ? 15.597 9.337 -0.887 1.00 96.00 164 ILE A O 1
ATOM 1311 N N . LYS A 1 165 ? 17.764 8.966 -0.411 1.00 97.25 165 LYS A N 1
ATOM 1312 C CA . LYS A 1 165 ? 17.521 8.128 0.773 1.00 97.25 165 LYS A CA 1
ATOM 1313 C C . LYS A 1 165 ? 16.628 8.830 1.796 1.00 97.25 165 LYS A C 1
ATOM 1315 O O . LYS A 1 165 ? 15.739 8.200 2.366 1.00 97.25 165 LYS A O 1
ATOM 1320 N N . GLN A 1 166 ? 16.810 10.136 2.002 1.00 96.69 166 GLN A N 1
ATOM 1321 C CA . GLN A 1 166 ? 15.974 10.912 2.926 1.00 96.69 166 GLN A CA 1
ATOM 1322 C C . GLN A 1 166 ? 14.500 11.005 2.498 1.00 96.69 166 GLN A C 1
ATOM 1324 O O . GLN A 1 166 ? 13.665 11.344 3.327 1.00 96.69 166 GLN A O 1
ATOM 1329 N N . TRP A 1 167 ? 14.142 10.694 1.249 1.00 98.12 167 TRP A N 1
ATOM 1330 C CA . TRP A 1 167 ? 12.749 10.668 0.789 1.00 98.12 167 TRP A CA 1
ATOM 1331 C C . TRP A 1 167 ? 12.063 9.325 1.032 1.00 98.12 167 TRP A C 1
ATOM 1333 O O . TRP A 1 167 ? 10.880 9.185 0.720 1.00 98.12 167 TRP A O 1
ATOM 1343 N N . MET A 1 168 ? 12.786 8.329 1.546 1.00 98.50 168 MET A N 1
ATOM 1344 C CA . MET A 1 168 ? 12.327 6.947 1.634 1.00 98.50 168 MET A CA 1
ATOM 1345 C C . MET A 1 168 ? 12.006 6.526 3.075 1.00 98.50 168 MET A C 1
ATOM 1347 O O . MET A 1 168 ? 12.504 7.090 4.054 1.00 98.50 168 MET A O 1
ATOM 1351 N N . ALA A 1 169 ? 11.162 5.505 3.189 1.00 98.62 169 ALA A N 1
ATOM 1352 C CA . ALA A 1 169 ? 10.839 4.785 4.410 1.00 98.62 169 ALA A CA 1
ATOM 1353 C C . ALA A 1 169 ? 10.499 3.328 4.056 1.00 98.62 169 ALA A C 1
ATOM 1355 O O . ALA A 1 169 ? 9.665 3.069 3.190 1.00 98.62 169 ALA A O 1
ATOM 1356 N N . TYR A 1 170 ? 11.150 2.372 4.718 1.00 98.75 170 TYR A N 1
ATOM 1357 C CA . TYR A 1 170 ? 10.850 0.937 4.621 1.00 98.75 170 TYR A CA 1
ATOM 1358 C C . TYR A 1 170 ? 9.991 0.503 5.822 1.00 98.75 170 TYR A C 1
ATOM 1360 O O . TYR A 1 170 ? 9.550 1.354 6.596 1.00 98.75 170 TYR A O 1
ATOM 1368 N N . ALA A 1 171 ? 9.713 -0.793 5.994 1.00 98.75 171 ALA A N 1
ATOM 1369 C CA . ALA A 1 171 ? 8.785 -1.280 7.019 1.00 98.75 171 ALA A CA 1
ATOM 1370 C C . ALA A 1 171 ? 9.127 -0.775 8.435 1.00 98.75 171 ALA A C 1
ATOM 1372 O O . ALA A 1 171 ? 8.262 -0.234 9.124 1.00 98.75 171 ALA A O 1
ATOM 1373 N N . LYS A 1 172 ? 10.398 -0.872 8.850 1.00 98.62 172 LYS A N 1
ATOM 1374 C CA . LYS A 1 172 ? 10.861 -0.372 10.157 1.00 98.62 172 LYS A CA 1
ATOM 1375 C C . LYS A 1 172 ? 10.605 1.128 10.330 1.00 98.62 172 LYS A C 1
ATOM 1377 O O . LYS A 1 172 ? 10.101 1.551 11.368 1.00 98.62 172 LYS A O 1
ATOM 1382 N N . GLN A 1 173 ? 10.931 1.933 9.319 1.00 98.75 173 GLN A N 1
ATOM 1383 C CA . GLN A 1 173 ? 10.714 3.380 9.360 1.00 98.75 173 GLN A CA 1
ATOM 1384 C C . GLN A 1 173 ? 9.213 3.715 9.380 1.00 98.75 173 GLN A C 1
ATOM 1386 O O . GLN A 1 173 ? 8.807 4.578 10.150 1.00 98.75 173 GLN A O 1
ATOM 1391 N N . LYS A 1 174 ? 8.377 2.986 8.633 1.00 98.88 174 LYS A N 1
ATOM 1392 C CA . LYS A 1 174 ? 6.916 3.179 8.591 1.00 98.88 174 LYS A CA 1
ATOM 1393 C C . LYS A 1 174 ? 6.223 2.875 9.919 1.00 98.88 174 LYS A C 1
ATOM 1395 O O . LYS A 1 174 ? 5.280 3.569 10.287 1.00 98.88 174 LYS A O 1
ATOM 1400 N N . ILE A 1 175 ? 6.717 1.905 10.691 1.00 98.69 175 ILE A N 1
ATOM 1401 C CA . ILE A 1 175 ? 6.238 1.680 12.068 1.00 98.69 175 ILE A CA 1
ATOM 1402 C C . ILE A 1 175 ? 6.515 2.917 12.937 1.00 98.69 175 ILE A C 1
ATOM 1404 O O . ILE A 1 175 ? 5.641 3.351 13.690 1.00 98.69 175 ILE A O 1
ATOM 1408 N N . LYS A 1 176 ? 7.701 3.530 12.797 1.00 98.56 176 LYS A N 1
ATOM 1409 C CA . LYS A 1 176 ? 8.021 4.794 13.477 1.00 98.56 176 LYS A CA 1
ATOM 1410 C C . LYS A 1 176 ? 7.117 5.936 12.996 1.00 98.56 176 LYS A C 1
ATOM 1412 O O . LYS A 1 176 ? 6.661 6.711 13.827 1.00 98.56 176 LYS A O 1
ATOM 1417 N N . GLU A 1 177 ? 6.814 6.023 11.699 1.00 98.81 177 GLU A N 1
ATOM 1418 C CA . GLU A 1 177 ? 5.884 7.026 11.150 1.00 98.81 177 GLU A CA 1
ATOM 1419 C C . GLU A 1 177 ? 4.491 6.935 11.794 1.00 98.81 177 GLU A C 1
ATOM 1421 O O . GLU A 1 177 ? 3.962 7.954 12.228 1.00 98.81 177 GLU A O 1
ATOM 1426 N N . VAL A 1 178 ? 3.929 5.729 11.949 1.00 98.81 178 VAL A N 1
ATOM 1427 C CA . VAL A 1 178 ? 2.633 5.527 12.629 1.00 98.81 178 VAL A CA 1
ATOM 1428 C C . VAL A 1 178 ? 2.674 6.022 14.080 1.00 98.81 178 VAL A C 1
ATOM 1430 O O . VAL A 1 178 ? 1.773 6.742 14.514 1.00 98.81 178 VAL A O 1
ATOM 1433 N N . ALA A 1 179 ? 3.729 5.678 14.828 1.00 98.50 179 ALA A N 1
ATOM 1434 C CA . ALA A 1 179 ? 3.886 6.114 16.217 1.00 98.50 179 ALA A CA 1
ATOM 1435 C C . ALA A 1 179 ? 4.026 7.643 16.337 1.00 98.50 179 ALA A C 1
ATOM 1437 O O . ALA A 1 179 ? 3.392 8.254 17.201 1.00 98.50 179 ALA A O 1
ATOM 1438 N N . LEU A 1 180 ? 4.805 8.260 15.442 1.00 98.75 180 LEU A N 1
ATOM 1439 C CA . LEU A 1 180 ? 4.983 9.711 15.379 1.00 98.75 180 LEU A CA 1
ATOM 1440 C C . LEU A 1 180 ? 3.673 10.422 15.036 1.00 98.75 180 LEU A C 1
ATOM 1442 O O . LEU A 1 180 ? 3.318 11.380 15.711 1.00 98.75 180 LEU A O 1
ATOM 1446 N N . LEU A 1 181 ? 2.922 9.945 14.039 1.00 98.81 181 LEU A N 1
ATOM 1447 C CA . LEU A 1 181 ? 1.620 10.516 13.677 1.00 98.81 181 LEU A CA 1
ATOM 1448 C C . LEU A 1 181 ? 0.629 10.456 14.842 1.00 98.81 181 LEU A C 1
ATOM 1450 O O . LEU A 1 181 ? -0.080 11.430 15.097 1.00 98.81 181 LEU A O 1
ATOM 1454 N N . ARG A 1 182 ? 0.611 9.343 15.588 1.00 97.81 182 ARG A N 1
ATOM 1455 C CA . ARG A 1 182 ? -0.202 9.215 16.801 1.00 97.81 182 ARG A CA 1
ATOM 1456 C C . ARG A 1 182 ? 0.160 10.275 17.831 1.00 97.81 182 ARG A C 1
ATOM 1458 O O . ARG A 1 182 ? -0.738 10.963 18.309 1.00 97.81 182 ARG A O 1
ATOM 1465 N N . ASP A 1 183 ? 1.440 10.442 18.141 1.00 98.25 183 ASP A N 1
ATOM 1466 C CA . ASP A 1 183 ? 1.896 11.434 19.120 1.00 98.25 183 ASP A CA 1
ATOM 1467 C C . ASP A 1 183 ? 1.656 12.882 18.653 1.00 98.25 183 ASP A C 1
ATOM 1469 O O . ASP A 1 183 ? 1.107 13.693 19.397 1.00 98.25 183 ASP A O 1
ATOM 1473 N N . LEU A 1 184 ? 1.957 13.186 17.386 1.00 98.44 184 LEU A N 1
ATOM 1474 C CA . LEU A 1 184 ? 1.721 14.489 16.746 1.00 98.44 184 LEU A CA 1
ATOM 1475 C C . LEU A 1 184 ? 0.244 14.885 16.676 1.00 98.44 184 LEU A C 1
ATOM 1477 O O . LEU A 1 184 ? -0.072 16.067 16.542 1.00 98.44 184 LEU A O 1
ATOM 1481 N N . SER A 1 185 ? -0.655 13.904 16.726 1.00 97.25 185 SER A N 1
ATOM 1482 C CA . SER A 1 185 ? -2.100 14.128 16.734 1.00 97.25 185 SER A CA 1
ATOM 1483 C C . SER A 1 185 ? -2.693 14.331 18.133 1.00 97.25 185 SER A C 1
ATOM 1485 O O . SER A 1 185 ? -3.903 14.536 18.231 1.00 97.25 185 SER A O 1
ATOM 1487 N N . SER A 1 186 ? -1.892 14.211 19.195 1.00 95.31 186 SER A N 1
ATOM 1488 C CA . SER A 1 186 ? -2.335 14.430 20.577 1.00 95.31 186 SER A CA 1
ATOM 1489 C C . SER A 1 186 ? -2.342 15.920 20.942 1.00 95.31 186 SER A C 1
ATOM 1491 O O . SER A 1 186 ? -1.760 16.739 20.231 1.00 95.31 186 SER A O 1
ATOM 1493 N N . GLU A 1 187 ? -2.975 16.277 22.063 1.00 92.19 187 GLU A N 1
ATOM 1494 C CA . GLU A 1 187 ? -3.005 17.665 22.556 1.00 92.19 187 GLU A CA 1
ATOM 1495 C C . GLU A 1 187 ? -1.610 18.220 22.882 1.00 92.19 187 GLU A C 1
ATOM 1497 O O . GLU A 1 187 ? -1.352 19.403 22.675 1.00 92.19 187 GLU A O 1
ATOM 1502 N N . ASN A 1 188 ? -0.701 17.366 23.370 1.00 95.62 188 ASN A N 1
ATOM 1503 C CA . ASN A 1 188 ? 0.645 17.749 23.799 1.00 95.62 188 ASN A CA 1
ATOM 1504 C C . ASN A 1 188 ? 1.705 16.815 23.185 1.00 95.62 188 ASN A C 1
ATOM 1506 O O . ASN A 1 188 ? 2.234 15.952 23.892 1.00 95.62 188 ASN A O 1
ATOM 1510 N N . PRO A 1 189 ? 2.032 16.968 21.886 1.00 97.19 189 PRO A N 1
ATOM 1511 C CA . PRO A 1 189 ? 3.051 16.154 21.233 1.00 97.19 189 PRO A CA 1
ATOM 1512 C C . PRO A 1 189 ? 4.416 16.281 21.912 1.00 97.19 189 PRO A C 1
ATOM 1514 O O . PRO A 1 189 ? 4.806 17.361 22.366 1.00 97.19 189 PRO A O 1
ATOM 1517 N N . SER A 1 190 ? 5.184 15.194 21.930 1.00 98.06 190 SER A N 1
ATOM 1518 C CA . SER A 1 190 ? 6.536 15.217 22.488 1.00 98.06 190 SER A CA 1
ATOM 1519 C C . SER A 1 190 ? 7.490 16.097 21.669 1.00 98.06 190 SER A C 1
ATOM 1521 O O . SER A 1 190 ? 7.347 16.267 20.454 1.00 98.06 190 SER A O 1
ATOM 1523 N N . ALA A 1 191 ? 8.530 16.620 22.327 1.00 98.00 191 ALA A N 1
ATOM 1524 C CA . ALA A 1 191 ? 9.576 17.390 21.652 1.00 98.00 191 ALA A CA 1
ATOM 1525 C C . ALA A 1 191 ? 10.282 16.577 20.548 1.00 98.00 191 ALA A C 1
ATOM 1527 O O . ALA A 1 191 ? 10.610 17.134 19.502 1.00 98.00 191 ALA A O 1
ATOM 1528 N N . GLU A 1 192 ? 10.470 15.265 20.746 1.00 97.31 192 GLU A N 1
ATOM 1529 C CA . GLU A 1 192 ? 11.046 14.374 19.730 1.00 97.31 192 GLU A CA 1
ATOM 1530 C C . GLU A 1 192 ? 10.169 14.328 18.473 1.00 97.31 192 GLU A C 1
ATOM 1532 O O . GLU A 1 192 ? 10.670 14.520 17.362 1.00 97.31 192 GLU A O 1
ATOM 1537 N N . SER A 1 193 ? 8.857 14.147 18.638 1.00 97.94 193 SER A N 1
ATOM 1538 C CA . SER A 1 193 ? 7.917 14.131 17.518 1.00 97.94 193 SER A CA 1
ATOM 1539 C C . SER A 1 193 ? 7.884 15.455 16.764 1.00 97.94 193 SER A C 1
ATOM 1541 O O . SER A 1 193 ? 7.860 15.457 15.534 1.00 97.94 193 SER A O 1
ATOM 1543 N N . LEU A 1 194 ? 7.939 16.589 17.470 1.00 98.31 194 LEU A N 1
ATOM 1544 C CA . LEU A 1 194 ? 7.982 17.916 16.847 1.00 98.31 194 LEU A CA 1
ATOM 1545 C C . LEU A 1 194 ? 9.262 18.136 16.027 1.00 98.31 194 LEU A C 1
ATOM 1547 O O . LEU A 1 194 ? 9.198 18.693 14.928 1.00 98.31 194 LEU A O 1
ATOM 1551 N N . VAL A 1 195 ? 10.413 17.662 16.517 1.00 98.44 195 VAL A N 1
ATOM 1552 C CA . VAL A 1 195 ? 11.673 17.683 15.757 1.00 98.44 195 VAL A CA 1
ATOM 1553 C C . VAL A 1 195 ? 11.557 16.806 14.510 1.00 98.44 195 VAL A C 1
ATOM 1555 O O . VAL A 1 195 ? 11.818 17.287 13.405 1.00 98.44 195 VAL A O 1
ATOM 1558 N N . ALA A 1 196 ? 11.083 15.566 14.661 1.00 98.25 196 ALA A N 1
ATOM 1559 C CA . ALA A 1 196 ? 10.887 14.641 13.545 1.00 98.25 196 ALA A CA 1
ATOM 1560 C C . ALA A 1 196 ? 9.897 15.189 12.501 1.00 98.25 196 ALA A C 1
ATOM 1562 O O . ALA A 1 196 ? 10.083 14.985 11.302 1.00 98.25 196 ALA A O 1
ATOM 1563 N N . PHE A 1 197 ? 8.871 15.931 12.927 1.00 98.62 197 PHE A N 1
ATOM 1564 C CA . PHE A 1 197 ? 7.949 16.612 12.020 1.00 98.62 197 PHE A CA 1
ATOM 1565 C C . PHE A 1 197 ? 8.639 17.725 11.226 1.00 98.62 197 PHE A C 1
ATOM 1567 O O . PHE A 1 197 ? 8.449 17.824 10.014 1.00 98.62 197 PHE A O 1
ATOM 1574 N N . GLY A 1 198 ? 9.492 18.526 11.870 1.00 98.44 198 GLY A N 1
ATOM 1575 C CA . GLY A 1 198 ? 10.305 19.533 11.184 1.00 98.44 198 GLY A CA 1
ATOM 1576 C C . GLY A 1 198 ? 11.258 18.928 10.145 1.00 98.44 198 GLY A C 1
ATOM 1577 O O . GLY A 1 198 ? 11.407 19.474 9.052 1.00 98.44 198 GLY A O 1
ATOM 1578 N N . GLU A 1 199 ? 11.877 17.787 10.453 1.00 98.19 199 GLU A N 1
ATOM 1579 C CA . GLU A 1 199 ? 12.716 17.031 9.510 1.00 98.19 199 GLU A CA 1
ATOM 1580 C C . GLU A 1 199 ? 11.901 16.441 8.356 1.00 98.19 199 GLU A C 1
ATOM 1582 O O . GLU A 1 199 ? 12.311 16.539 7.199 1.00 98.19 199 GLU A O 1
ATOM 1587 N N . ASN A 1 200 ? 10.725 15.885 8.657 1.00 98.69 200 ASN A N 1
ATOM 1588 C CA . ASN A 1 200 ? 9.799 15.372 7.656 1.00 98.69 200 ASN A CA 1
ATOM 1589 C C . ASN A 1 200 ? 9.426 16.464 6.643 1.00 98.69 200 ASN A C 1
ATOM 1591 O O . ASN A 1 200 ? 9.637 16.269 5.448 1.00 98.69 200 ASN A O 1
ATOM 1595 N N . LYS A 1 201 ? 9.003 17.649 7.110 1.00 98.50 201 LYS A N 1
ATOM 1596 C CA . LYS A 1 201 ? 8.677 18.784 6.228 1.00 98.50 201 LYS A CA 1
ATOM 1597 C C . LYS A 1 201 ? 9.835 19.168 5.312 1.00 98.50 201 LYS A C 1
ATOM 1599 O O . LYS A 1 201 ? 9.625 19.402 4.126 1.00 98.50 201 LYS A O 1
ATOM 1604 N N . LYS A 1 202 ? 11.063 19.203 5.840 1.00 98.31 202 LYS A N 1
ATOM 1605 C CA . LYS A 1 202 ? 12.261 19.494 5.037 1.00 98.31 202 LYS A CA 1
ATOM 1606 C C . LYS A 1 202 ? 12.489 18.441 3.954 1.00 98.31 202 LYS A C 1
ATOM 1608 O O . LYS A 1 202 ? 12.784 18.812 2.824 1.00 98.31 202 LYS A O 1
ATOM 1613 N N . ALA A 1 203 ? 12.336 17.155 4.276 1.00 98.19 203 ALA A N 1
ATOM 1614 C CA . ALA A 1 203 ? 12.509 16.070 3.311 1.00 98.19 203 ALA A CA 1
ATOM 1615 C C . ALA A 1 203 ? 11.433 16.094 2.209 1.00 98.19 203 ALA A C 1
ATOM 1617 O O . ALA A 1 203 ? 11.762 15.922 1.034 1.00 98.19 203 ALA A O 1
ATOM 1618 N N . ILE A 1 204 ? 10.169 16.349 2.571 1.00 98.31 204 ILE A N 1
ATOM 1619 C CA . ILE A 1 204 ? 9.063 16.482 1.611 1.00 98.31 204 ILE A CA 1
ATOM 1620 C C . ILE A 1 204 ? 9.288 17.686 0.690 1.00 98.31 204 ILE A C 1
ATOM 1622 O O . ILE A 1 204 ? 9.194 17.544 -0.530 1.00 98.31 204 ILE A O 1
ATOM 1626 N N . GLU A 1 205 ? 9.661 18.843 1.244 1.00 97.69 205 GLU A N 1
ATOM 1627 C CA . GLU A 1 205 ? 9.937 20.039 0.444 1.00 97.69 205 GLU A CA 1
ATOM 1628 C C . GLU A 1 205 ? 11.145 19.847 -0.473 1.00 97.69 205 GLU A C 1
ATOM 1630 O O . GLU A 1 205 ? 11.084 20.180 -1.655 1.00 97.69 205 GLU A O 1
ATOM 1635 N N . ASN A 1 206 ? 12.224 19.249 0.040 1.00 97.25 206 ASN A N 1
ATOM 1636 C CA . ASN A 1 206 ? 13.409 18.944 -0.753 1.00 97.25 206 ASN A CA 1
ATOM 1637 C C . ASN A 1 206 ? 13.073 18.047 -1.955 1.00 97.25 206 ASN A C 1
ATOM 1639 O O . ASN A 1 206 ? 13.507 18.348 -3.065 1.00 97.25 206 ASN A O 1
ATOM 1643 N N . LYS A 1 207 ? 12.248 17.007 -1.765 1.00 97.31 207 LYS A N 1
ATOM 1644 C CA . LYS A 1 207 ? 11.754 16.176 -2.872 1.00 97.31 207 LYS A CA 1
ATOM 1645 C C . LYS A 1 207 ? 10.934 16.998 -3.865 1.00 97.31 207 LYS A C 1
ATOM 1647 O O . LYS A 1 207 ? 11.162 16.898 -5.068 1.00 97.31 207 LYS A O 1
ATOM 1652 N N . ARG A 1 208 ? 9.996 17.815 -3.370 1.00 96.25 208 ARG A N 1
ATOM 1653 C CA . ARG A 1 208 ? 9.056 18.604 -4.185 1.00 96.25 208 ARG A CA 1
ATOM 1654 C C . ARG A 1 208 ? 9.754 19.544 -5.166 1.00 96.25 208 ARG A C 1
ATOM 1656 O O . ARG A 1 208 ? 9.221 19.769 -6.243 1.00 96.25 208 ARG A O 1
ATOM 1663 N N . ILE A 1 209 ? 10.926 20.071 -4.817 1.00 95.50 209 ILE A N 1
ATOM 1664 C CA . ILE A 1 209 ? 11.675 21.012 -5.668 1.00 95.50 209 ILE A CA 1
ATOM 1665 C C . ILE A 1 209 ? 12.891 20.385 -6.368 1.00 95.50 209 ILE A C 1
ATOM 1667 O O . ILE A 1 209 ? 13.599 21.086 -7.090 1.00 95.50 209 ILE A O 1
ATOM 1671 N N . SER A 1 210 ? 13.177 19.095 -6.149 1.00 96.50 210 SER A N 1
ATOM 1672 C CA . SER A 1 210 ? 14.413 18.476 -6.643 1.00 96.50 210 SER A CA 1
ATOM 1673 C C . SER A 1 210 ? 14.429 18.373 -8.168 1.00 96.50 210 SER A C 1
ATOM 1675 O O . SER A 1 210 ? 13.502 17.848 -8.789 1.00 96.50 210 SER A O 1
ATOM 1677 N N . THR A 1 211 ? 15.529 18.805 -8.781 1.00 95.31 211 THR A N 1
ATOM 1678 C CA . THR A 1 211 ? 15.766 18.673 -10.225 1.00 95.31 211 THR A CA 1
ATOM 1679 C C . THR A 1 211 ? 15.985 17.221 -10.658 1.00 95.31 211 THR A C 1
ATOM 1681 O O . THR A 1 211 ? 15.859 16.923 -11.841 1.00 95.31 211 THR A O 1
ATOM 1684 N N . LEU A 1 212 ? 16.242 16.296 -9.720 1.00 94.38 212 LEU A N 1
ATOM 1685 C CA . LEU A 1 212 ? 16.379 14.863 -10.009 1.00 94.38 212 LEU A CA 1
ATOM 1686 C C . LEU A 1 212 ? 15.080 14.230 -10.527 1.00 94.38 212 LEU A C 1
ATOM 1688 O O . LEU A 1 212 ? 15.135 13.224 -11.231 1.00 94.38 212 LEU A O 1
ATOM 1692 N N . ILE A 1 213 ? 13.923 14.797 -10.171 1.00 94.44 213 ILE A N 1
ATOM 1693 C CA . ILE A 1 213 ? 12.601 14.295 -10.579 1.00 94.44 213 ILE A CA 1
ATOM 1694 C C . ILE A 1 213 ? 11.825 15.278 -11.470 1.00 94.44 213 ILE A C 1
ATOM 1696 O O . ILE A 1 213 ? 10.715 14.964 -11.893 1.00 94.44 213 ILE A O 1
ATOM 1700 N N . HIS A 1 214 ? 12.409 16.441 -11.782 1.00 95.06 214 HIS A N 1
ATOM 1701 C CA . HIS A 1 214 ? 11.830 17.456 -12.664 1.00 95.06 214 HIS A CA 1
ATOM 1702 C C . HIS A 1 214 ? 12.723 17.663 -13.894 1.00 95.06 214 HIS A C 1
ATOM 1704 O O . HIS A 1 214 ? 13.649 18.473 -13.875 1.00 95.06 214 HIS A O 1
ATOM 1710 N N . ASP A 1 215 ? 12.422 16.947 -14.980 1.00 96.44 215 ASP A N 1
ATOM 1711 C CA . ASP A 1 215 ? 13.110 17.085 -16.268 1.00 96.44 215 ASP A CA 1
ATOM 1712 C C . ASP A 1 215 ? 12.230 17.856 -17.268 1.00 96.44 215 ASP A C 1
ATOM 1714 O O . ASP A 1 215 ? 11.226 17.348 -17.777 1.00 96.44 215 ASP A O 1
ATOM 1718 N N . ALA A 1 216 ? 12.633 19.092 -17.579 1.00 95.94 216 ALA A N 1
ATOM 1719 C CA . ALA A 1 216 ? 11.915 19.971 -18.501 1.00 95.94 216 ALA A CA 1
ATOM 1720 C C . ALA A 1 216 ? 11.802 19.397 -19.925 1.00 95.94 216 ALA A C 1
ATOM 1722 O O . ALA A 1 216 ? 10.814 19.647 -20.616 1.00 95.94 216 ALA A O 1
ATOM 1723 N N . LYS A 1 217 ? 12.788 18.610 -20.373 1.00 95.94 217 LYS A N 1
ATOM 1724 C CA . LYS A 1 217 ? 12.758 17.978 -21.695 1.00 95.94 217 LYS A CA 1
ATOM 1725 C C . LYS A 1 217 ? 11.719 16.865 -21.735 1.00 95.94 217 LYS A C 1
ATOM 1727 O O . LYS A 1 217 ? 11.001 16.751 -22.725 1.00 95.94 217 LYS A O 1
ATOM 1732 N N . VAL A 1 218 ? 11.629 16.063 -20.673 1.00 96.56 218 VAL A N 1
ATOM 1733 C CA . VAL A 1 218 ? 10.587 15.032 -20.554 1.00 96.56 218 VAL A CA 1
ATOM 1734 C C . VAL A 1 218 ? 9.209 15.685 -20.526 1.00 96.56 218 VAL A C 1
ATOM 1736 O O . VAL A 1 218 ? 8.338 15.256 -21.278 1.00 96.56 218 VAL A O 1
ATOM 1739 N N . GLN A 1 219 ? 9.028 16.760 -19.751 1.00 96.00 219 GLN A N 1
ATOM 1740 C CA . GLN A 1 219 ? 7.761 17.498 -19.718 1.00 96.00 219 GLN A CA 1
ATOM 1741 C C . GLN A 1 219 ? 7.358 17.989 -21.116 1.00 96.00 219 GLN A C 1
ATOM 1743 O O . GLN A 1 219 ? 6.260 17.694 -21.577 1.00 96.00 219 GLN A O 1
ATOM 1748 N N . GLN A 1 220 ? 8.282 18.626 -21.841 1.00 96.00 220 GLN A N 1
ATOM 1749 C CA . GLN A 1 220 ? 8.030 19.097 -23.204 1.00 96.00 220 GLN A CA 1
ATOM 1750 C C . GLN A 1 220 ? 7.647 17.958 -24.166 1.00 96.00 220 GLN A C 1
ATOM 1752 O O . GLN A 1 220 ? 6.819 18.144 -25.056 1.00 96.00 220 GLN A O 1
ATOM 1757 N N . GLN A 1 221 ? 8.253 16.776 -24.019 1.00 95.56 221 GLN A N 1
ATOM 1758 C CA . GLN A 1 221 ? 7.905 15.609 -24.831 1.00 95.56 221 GLN A CA 1
ATOM 1759 C C . GLN A 1 221 ? 6.514 15.063 -24.497 1.00 95.56 221 GLN A C 1
ATOM 1761 O O . GLN A 1 221 ? 5.791 14.669 -25.411 1.00 95.56 221 GLN A O 1
ATOM 1766 N N . MET A 1 222 ? 6.138 15.057 -23.217 1.00 95.62 222 MET A N 1
ATOM 1767 C CA . MET A 1 222 ? 4.808 14.637 -22.775 1.00 95.62 222 MET A CA 1
ATOM 1768 C C . MET A 1 222 ? 3.717 15.591 -23.268 1.00 95.62 222 MET A C 1
ATOM 1770 O O . MET A 1 222 ? 2.673 15.127 -23.718 1.00 95.62 222 MET A O 1
ATOM 1774 N N . ASP A 1 223 ? 3.980 16.898 -23.283 1.00 95.94 223 ASP A N 1
ATOM 1775 C CA . ASP A 1 223 ? 3.037 17.901 -23.799 1.00 95.94 223 ASP A CA 1
ATOM 1776 C C . ASP A 1 223 ? 2.798 17.757 -25.318 1.00 95.94 223 ASP A C 1
ATOM 1778 O O . ASP A 1 223 ? 1.766 18.171 -25.840 1.00 95.94 223 ASP A O 1
ATOM 1782 N N . ALA A 1 224 ? 3.739 17.141 -26.041 1.00 95.50 224 ALA A N 1
ATOM 1783 C CA . ALA A 1 224 ? 3.646 16.880 -27.477 1.00 95.50 224 ALA A CA 1
ATOM 1784 C C . ALA A 1 224 ? 3.102 15.476 -27.821 1.00 95.50 224 ALA A C 1
ATOM 1786 O O . ALA A 1 224 ? 3.129 15.081 -28.991 1.00 95.50 224 ALA A O 1
ATOM 1787 N N . LEU A 1 225 ? 2.631 14.703 -26.833 1.00 95.06 225 LEU A N 1
ATOM 1788 C CA . LEU A 1 225 ? 2.304 13.285 -27.011 1.00 95.06 225 LEU A CA 1
ATOM 1789 C C . LEU A 1 225 ? 1.165 13.043 -28.013 1.00 95.06 225 LEU A C 1
ATOM 1791 O O . LEU A 1 225 ? 1.222 12.068 -28.760 1.00 95.06 225 LEU A O 1
ATOM 1795 N N . ASP A 1 226 ? 0.191 13.951 -28.103 1.00 93.50 226 ASP A N 1
ATOM 1796 C CA . ASP A 1 226 ? -0.931 13.847 -29.052 1.00 93.50 226 ASP A CA 1
ATOM 1797 C C . ASP A 1 226 ? -0.480 13.865 -30.522 1.00 93.50 226 ASP A C 1
ATOM 1799 O O . ASP A 1 226 ? -1.149 13.314 -31.398 1.00 93.50 226 ASP A O 1
ATOM 1803 N N . ALA A 1 227 ? 0.680 14.466 -30.808 1.00 92.44 227 ALA A N 1
ATOM 1804 C CA . ALA A 1 227 ? 1.264 14.469 -32.145 1.00 92.44 227 ALA A CA 1
ATOM 1805 C C . ALA A 1 227 ? 1.963 13.141 -32.495 1.00 92.44 227 ALA A C 1
ATOM 1807 O O . ALA A 1 227 ? 2.330 12.929 -33.654 1.00 92.44 227 ALA A O 1
ATOM 1808 N N . VAL A 1 228 ? 2.164 12.242 -31.523 1.00 91.81 228 VAL A N 1
ATOM 1809 C CA . VAL A 1 228 ? 2.808 10.940 -31.724 1.00 91.81 228 VAL A CA 1
ATOM 1810 C C . VAL A 1 228 ? 1.766 9.925 -32.211 1.00 91.81 228 VAL A C 1
ATOM 1812 O O . VAL A 1 228 ? 0.834 9.592 -31.478 1.00 91.81 228 VAL A O 1
ATOM 1815 N N . PRO A 1 229 ? 1.907 9.357 -33.425 1.00 90.94 229 PRO A N 1
ATOM 1816 C CA . PRO A 1 229 ? 0.953 8.372 -33.920 1.00 90.94 229 PRO A CA 1
ATOM 1817 C C . PRO A 1 229 ? 0.949 7.105 -33.052 1.00 90.94 229 PRO A C 1
ATOM 1819 O O . PRO A 1 229 ? 1.898 6.322 -33.066 1.00 90.94 229 PRO A O 1
ATOM 1822 N N . VAL A 1 230 ? -0.154 6.854 -32.344 1.00 92.75 230 VAL A N 1
ATOM 1823 C CA . VAL A 1 230 ? -0.364 5.609 -31.573 1.00 92.75 230 VAL A CA 1
ATOM 1824 C C . VAL A 1 230 ? -0.737 4.416 -32.461 1.00 92.75 230 VAL A C 1
ATOM 1826 O O . VAL A 1 230 ? -0.668 3.258 -32.047 1.00 92.75 230 VAL A O 1
ATOM 1829 N N . SER A 1 231 ? -1.112 4.689 -33.714 1.00 92.94 231 SER A N 1
ATOM 1830 C CA . SER A 1 231 ? -1.406 3.676 -34.722 1.00 92.94 231 SER A CA 1
ATOM 1831 C C . SER A 1 231 ? -0.208 3.426 -35.628 1.00 92.94 231 SER A C 1
ATOM 1833 O O . SER A 1 231 ? 0.501 4.331 -36.061 1.00 92.94 231 SER A O 1
ATOM 1835 N N . ARG A 1 232 ? -0.009 2.156 -35.976 1.00 93.94 232 ARG A N 1
ATOM 1836 C CA . ARG A 1 232 ? 0.947 1.758 -37.013 1.00 93.94 232 ARG A CA 1
ATOM 1837 C C . ARG A 1 232 ? 0.519 2.336 -38.367 1.00 93.94 232 ARG A C 1
ATOM 1839 O O . ARG A 1 232 ? -0.668 2.398 -38.657 1.00 93.94 232 ARG A O 1
ATOM 1846 N N . GLN A 1 233 ? 1.492 2.620 -39.231 1.00 93.94 233 GLN A N 1
ATOM 1847 C CA . GLN A 1 233 ? 1.275 3.200 -40.568 1.00 93.94 233 GLN A CA 1
ATOM 1848 C C . GLN A 1 233 ? 0.376 2.367 -41.500 1.00 93.94 233 GLN A C 1
ATOM 1850 O O . GLN A 1 233 ? -0.215 2.903 -42.430 1.00 93.94 233 GLN A O 1
ATOM 1855 N N . SER A 1 234 ? 0.279 1.054 -41.273 1.00 96.06 234 SER A N 1
ATOM 1856 C CA . SER A 1 234 ? -0.496 0.141 -42.119 1.00 96.06 234 SER A CA 1
ATOM 1857 C C . SER A 1 234 ? -1.214 -0.918 -41.290 1.00 96.06 234 SER A C 1
ATOM 1859 O O . SER A 1 234 ? -0.700 -1.385 -40.260 1.00 96.06 234 SER A O 1
ATOM 1861 N N . ALA A 1 235 ? -2.385 -1.339 -41.775 1.00 96.94 235 ALA A N 1
ATOM 1862 C CA . ALA A 1 235 ? -3.190 -2.401 -41.182 1.00 96.94 235 ALA A CA 1
ATOM 1863 C C . ALA A 1 235 ? -2.453 -3.751 -41.185 1.00 96.94 235 ALA A C 1
ATOM 1865 O O . ALA A 1 235 ? -1.596 -4.016 -42.031 1.00 96.94 235 ALA A O 1
ATOM 1866 N N . PHE A 1 236 ? -2.811 -4.639 -40.253 1.00 97.56 236 PHE A N 1
ATOM 1867 C CA . PHE A 1 236 ? -2.140 -5.933 -40.087 1.00 97.56 236 PHE A CA 1
ATOM 1868 C C . PHE A 1 236 ? -2.108 -6.773 -41.373 1.00 97.56 236 PHE A C 1
ATOM 1870 O O . PHE A 1 236 ? -1.070 -7.353 -41.671 1.00 97.56 236 PHE A O 1
ATOM 1877 N N . ALA A 1 237 ? -3.187 -6.783 -42.163 1.00 97.81 237 ALA A N 1
ATOM 1878 C CA . ALA A 1 237 ? -3.256 -7.539 -43.416 1.00 97.81 237 ALA A CA 1
ATOM 1879 C C . ALA A 1 237 ? -2.153 -7.145 -44.416 1.00 97.81 237 ALA A C 1
ATOM 1881 O O . ALA A 1 237 ? -1.549 -8.017 -45.031 1.00 97.81 237 ALA A O 1
ATOM 1882 N N . GLN A 1 238 ? -1.836 -5.850 -44.515 1.00 97.19 238 GLN A N 1
ATOM 1883 C CA . GLN A 1 238 ? -0.762 -5.345 -45.377 1.00 97.19 238 GLN A CA 1
ATOM 1884 C C . GLN A 1 238 ? 0.617 -5.681 -44.796 1.00 97.19 238 GLN A C 1
ATOM 1886 O O . GLN A 1 238 ? 1.500 -6.161 -45.503 1.00 97.19 238 GLN A O 1
ATOM 1891 N N . ARG A 1 239 ? 0.789 -5.501 -43.477 1.00 97.25 239 ARG A N 1
ATOM 1892 C CA . ARG A 1 239 ? 2.059 -5.804 -42.796 1.00 97.25 239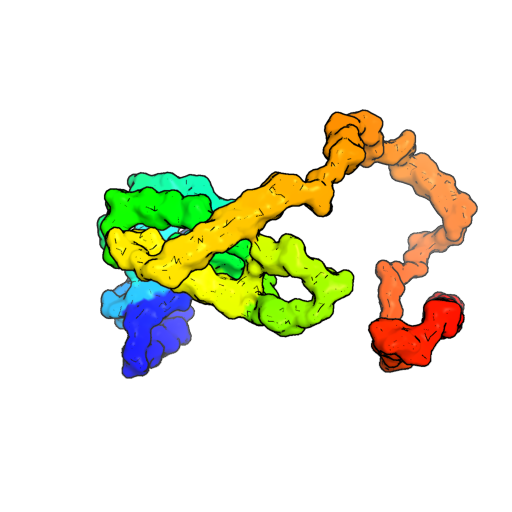 ARG A CA 1
ATOM 1893 C C . ARG A 1 239 ? 2.410 -7.288 -42.849 1.00 97.25 239 ARG A C 1
ATOM 1895 O O . ARG A 1 239 ? 3.578 -7.618 -43.001 1.00 97.25 239 ARG A O 1
ATOM 1902 N N . LYS A 1 240 ? 1.417 -8.173 -42.721 1.00 96.56 240 LYS A N 1
ATOM 1903 C CA . LYS A 1 240 ? 1.611 -9.627 -42.691 1.00 96.56 240 LYS A CA 1
ATOM 1904 C C . LYS A 1 240 ? 2.270 -10.137 -43.974 1.00 96.56 240 LYS A C 1
ATOM 1906 O O . LYS A 1 240 ? 3.130 -11.004 -43.885 1.00 96.56 240 LYS A O 1
ATOM 1911 N N . VAL A 1 241 ? 1.906 -9.586 -45.136 1.00 96.88 241 VAL A N 1
ATOM 1912 C CA . VAL A 1 241 ? 2.506 -9.960 -46.430 1.00 96.88 241 VAL A CA 1
ATOM 1913 C C . VAL A 1 241 ? 4.002 -9.637 -46.436 1.00 96.88 241 VAL A C 1
ATOM 1915 O O . VAL A 1 241 ? 4.818 -10.535 -46.617 1.00 96.88 241 VAL A O 1
ATOM 1918 N N . GLN A 1 242 ? 4.370 -8.397 -46.101 1.00 96.56 242 GLN A N 1
ATOM 1919 C CA . GLN A 1 242 ? 5.776 -7.971 -46.035 1.00 96.56 242 GLN A CA 1
ATOM 1920 C C . GLN A 1 242 ? 6.571 -8.742 -44.968 1.00 96.56 242 GLN A C 1
ATOM 1922 O O . GLN A 1 242 ? 7.714 -9.141 -45.180 1.00 96.56 242 GLN A O 1
ATOM 1927 N N . GLN A 1 243 ? 5.962 -8.993 -43.806 1.00 97.31 243 GLN A N 1
ATOM 1928 C CA . GLN A 1 243 ? 6.580 -9.782 -42.739 1.00 97.31 243 GLN A CA 1
ATOM 1929 C C . GLN A 1 243 ? 6.838 -11.228 -43.177 1.00 97.31 243 GLN A C 1
ATOM 1931 O O . GLN A 1 243 ? 7.883 -11.778 -42.837 1.00 97.31 243 GLN A O 1
ATOM 1936 N N . GLN A 1 244 ? 5.926 -11.834 -43.943 1.00 97.25 244 GLN A N 1
ATOM 1937 C CA . GLN A 1 244 ? 6.090 -13.190 -44.463 1.00 97.25 244 GLN A CA 1
ATOM 1938 C C . GLN A 1 244 ? 7.221 -13.276 -45.496 1.00 97.25 244 GLN A C 1
ATOM 1940 O O . GLN A 1 244 ? 7.986 -14.239 -45.470 1.00 97.25 244 GLN A O 1
ATOM 1945 N N . GLU A 1 245 ? 7.367 -12.271 -46.363 1.00 96.69 245 GLU A N 1
ATOM 1946 C CA . GLU A 1 245 ? 8.460 -12.198 -47.344 1.00 96.69 245 GLU A CA 1
ATOM 1947 C C . GLU A 1 245 ? 9.840 -12.125 -46.672 1.00 96.69 245 GLU A C 1
ATOM 1949 O O . GLU A 1 245 ? 10.782 -12.793 -47.110 1.00 96.69 245 GLU A O 1
ATOM 1954 N N . ILE A 1 246 ? 9.948 -11.358 -45.580 1.00 97.44 246 ILE A N 1
ATOM 1955 C CA . ILE A 1 246 ? 11.198 -11.171 -44.829 1.00 97.44 246 ILE A CA 1
ATOM 1956 C C . ILE A 1 246 ? 11.508 -12.385 -43.947 1.00 97.44 246 ILE A C 1
ATOM 1958 O O . ILE A 1 246 ? 12.615 -12.918 -43.990 1.00 97.44 246 ILE A O 1
ATOM 1962 N N . LEU A 1 247 ? 10.549 -12.809 -43.119 1.00 97.12 247 LEU A N 1
ATOM 1963 C CA . LEU A 1 247 ? 10.787 -13.804 -42.069 1.00 97.12 247 LEU A CA 1
ATOM 1964 C C . LEU A 1 247 ? 10.676 -15.247 -42.572 1.00 97.12 247 LEU A C 1
ATOM 1966 O O . LEU A 1 247 ? 11.230 -16.142 -41.938 1.00 97.12 247 LEU A O 1
ATOM 1970 N N . LYS A 1 248 ? 9.960 -15.476 -43.685 1.00 97.31 248 LYS A N 1
ATOM 1971 C CA . LYS A 1 248 ? 9.778 -16.788 -44.335 1.00 97.31 248 LYS A CA 1
ATOM 1972 C C . LYS A 1 248 ? 9.368 -17.897 -43.359 1.00 97.31 248 LYS A C 1
ATOM 1974 O O . LYS A 1 248 ? 9.863 -19.021 -43.418 1.00 97.31 248 LYS A O 1
ATOM 1979 N N . LEU A 1 249 ? 8.471 -17.560 -42.435 1.00 96.56 249 LEU A N 1
ATOM 1980 C CA . LEU A 1 249 ? 8.019 -18.466 -41.386 1.00 96.56 249 LEU A CA 1
ATOM 1981 C C . LEU A 1 249 ? 7.111 -19.572 -41.955 1.00 96.56 249 LEU A C 1
ATOM 1983 O O . LEU A 1 249 ? 6.299 -19.287 -42.840 1.00 96.56 249 LEU A O 1
ATOM 1987 N N . PRO A 1 250 ? 7.200 -20.820 -41.457 1.00 96.75 250 PRO A N 1
ATOM 1988 C CA . PRO A 1 250 ? 6.254 -21.876 -41.815 1.00 96.75 250 PRO A CA 1
ATOM 1989 C C . PRO A 1 250 ? 4.873 -21.611 -41.191 1.00 96.75 250 PRO A C 1
ATOM 1991 O O . PRO A 1 250 ? 4.724 -20.707 -40.374 1.00 96.75 250 PRO A O 1
ATOM 1994 N N . LEU A 1 251 ? 3.864 -22.421 -41.537 1.00 93.81 251 LEU A N 1
ATOM 1995 C CA . LEU A 1 251 ? 2.485 -22.260 -41.040 1.00 93.81 251 LEU A CA 1
ATOM 1996 C C . LEU A 1 251 ? 2.374 -22.342 -39.505 1.00 93.81 251 LEU A C 1
ATOM 1998 O O . LEU A 1 251 ? 1.544 -21.659 -38.910 1.00 93.81 251 LEU A O 1
ATOM 2002 N N . PHE A 1 252 ? 3.241 -23.133 -38.872 1.00 95.56 252 PHE A N 1
ATOM 2003 C CA . PHE A 1 252 ? 3.325 -23.289 -37.419 1.00 95.56 252 PHE A CA 1
ATOM 2004 C C . PHE A 1 252 ? 4.716 -22.863 -36.938 1.00 95.56 252 PHE A C 1
ATOM 2006 O O . PHE A 1 252 ? 5.542 -23.716 -36.603 1.00 95.56 252 PHE A O 1
ATOM 2013 N N . PRO A 1 253 ? 5.035 -21.556 -36.968 1.00 96.69 253 PRO A N 1
ATOM 2014 C CA . PRO A 1 253 ? 6.346 -21.101 -36.555 1.00 96.69 253 PRO A CA 1
ATOM 2015 C C . PRO A 1 253 ? 6.499 -21.298 -35.052 1.00 96.69 253 PRO A C 1
ATOM 2017 O O . PRO A 1 253 ? 5.718 -20.783 -34.254 1.00 96.69 253 PRO A O 1
ATOM 2020 N N . THR A 1 254 ? 7.532 -22.032 -34.659 1.00 96.00 254 THR A N 1
ATOM 2021 C CA . THR A 1 254 ? 7.860 -22.241 -33.253 1.00 96.00 254 THR A CA 1
ATOM 2022 C C . THR A 1 254 ? 8.830 -21.165 -32.778 1.00 96.00 254 THR A C 1
ATOM 2024 O O . THR A 1 254 ? 9.873 -20.918 -33.390 1.00 96.00 254 THR A O 1
ATOM 2027 N N . THR A 1 255 ? 8.519 -20.545 -31.647 1.00 95.94 255 THR A N 1
ATOM 2028 C CA . THR A 1 255 ? 9.422 -19.637 -30.936 1.00 95.94 255 THR A CA 1
ATOM 2029 C C . THR A 1 255 ? 9.314 -19.880 -29.436 1.00 95.94 255 THR A C 1
ATOM 2031 O O . THR A 1 255 ? 8.380 -20.525 -28.970 1.00 95.94 255 THR A O 1
ATOM 2034 N N . THR A 1 256 ? 10.268 -19.353 -28.678 1.00 95.31 256 THR A N 1
ATOM 2035 C CA . THR A 1 256 ? 10.155 -19.206 -27.224 1.00 95.31 256 THR A CA 1
ATOM 2036 C C . THR A 1 256 ? 9.777 -17.761 -26.882 1.00 95.31 256 THR A C 1
ATOM 2038 O O . THR A 1 256 ? 9.759 -16.895 -27.761 1.00 95.31 256 THR A O 1
ATOM 2041 N N . ILE A 1 257 ? 9.470 -17.501 -25.609 1.00 96.19 257 ILE A N 1
ATOM 2042 C CA . ILE A 1 257 ? 9.062 -16.173 -25.113 1.00 96.19 257 ILE A CA 1
ATOM 2043 C C . ILE A 1 257 ? 10.265 -15.314 -24.677 1.00 96.19 257 ILE A C 1
ATOM 2045 O O . ILE A 1 257 ? 10.131 -14.110 -24.487 1.00 96.19 257 ILE A O 1
ATOM 2049 N N . GLY A 1 258 ? 11.460 -15.901 -24.551 1.00 92.81 258 GLY A N 1
ATOM 2050 C CA . GLY A 1 258 ? 12.671 -15.163 -24.193 1.00 92.81 258 GLY A CA 1
ATOM 2051 C C . GLY A 1 258 ? 13.677 -16.003 -23.419 1.00 92.81 258 GLY A C 1
ATOM 2052 O O . GLY A 1 258 ? 14.483 -16.708 -24.022 1.00 92.81 258 GLY A O 1
ATOM 2053 N N . SER A 1 259 ? 13.659 -15.880 -22.089 1.00 92.31 259 SER A N 1
ATOM 2054 C CA . SER A 1 259 ? 14.695 -16.408 -21.197 1.00 92.31 259 SER A CA 1
ATOM 2055 C C . SER A 1 259 ? 14.908 -17.920 -21.315 1.00 92.31 259 SER A C 1
ATOM 2057 O O . SER A 1 259 ? 13.971 -18.710 -21.421 1.00 92.31 259 SER A O 1
ATOM 2059 N N . PHE A 1 260 ? 16.179 -18.310 -21.244 1.00 91.94 260 PHE A N 1
ATOM 2060 C CA . PHE A 1 260 ? 16.630 -19.685 -21.042 1.00 91.94 260 PHE A CA 1
ATOM 2061 C C . PHE A 1 260 ? 17.087 -19.879 -19.586 1.00 91.94 260 PHE A C 1
ATOM 2063 O O . PHE A 1 260 ? 17.244 -18.884 -18.865 1.00 91.94 260 PHE A O 1
ATOM 2070 N N . PRO A 1 261 ? 17.288 -21.130 -19.119 1.00 91.19 261 PRO A N 1
ATOM 2071 C CA . PRO A 1 261 ? 17.733 -21.395 -17.756 1.00 91.19 261 PRO A CA 1
ATOM 2072 C C . PRO A 1 261 ? 18.998 -20.613 -17.398 1.00 91.19 261 PRO A C 1
ATOM 2074 O O . PRO A 1 261 ? 20.029 -20.734 -18.052 1.00 91.19 261 PRO A O 1
ATOM 2077 N N . GLN A 1 262 ? 18.927 -19.817 -16.331 1.00 90.94 262 GLN A N 1
ATOM 2078 C CA . GLN A 1 262 ? 20.087 -19.086 -15.845 1.00 90.94 262 GLN A CA 1
ATOM 2079 C C . GLN A 1 262 ? 21.006 -20.030 -15.057 1.00 90.94 262 GLN A C 1
ATOM 2081 O O . GLN A 1 262 ? 20.722 -20.375 -13.905 1.00 90.94 262 GLN A O 1
ATOM 2086 N N . THR A 1 263 ? 22.107 -20.441 -15.684 1.00 93.50 263 THR A N 1
ATOM 2087 C CA . THR A 1 263 ? 23.068 -21.402 -15.126 1.00 93.50 263 THR A CA 1
ATOM 2088 C C . THR A 1 263 ? 23.829 -20.844 -13.914 1.00 93.50 263 THR A C 1
ATOM 2090 O O . THR A 1 263 ? 23.828 -19.637 -13.633 1.00 93.50 263 THR A O 1
ATOM 2093 N N . LYS A 1 264 ? 24.476 -21.733 -13.143 1.00 95.50 264 LYS A N 1
ATOM 2094 C CA . LYS A 1 264 ? 25.284 -21.332 -11.976 1.00 95.50 264 LYS A CA 1
ATOM 2095 C C . LYS A 1 264 ? 26.458 -20.453 -12.408 1.00 95.50 264 LYS A C 1
ATOM 2097 O O . LYS A 1 264 ? 26.781 -19.489 -11.719 1.00 95.50 264 LYS A O 1
ATOM 2102 N N . GLU A 1 265 ? 27.028 -20.759 -13.561 1.00 94.56 265 GLU A N 1
ATOM 2103 C CA . GLU A 1 265 ? 28.135 -20.073 -14.209 1.00 94.56 265 GLU A CA 1
ATOM 2104 C C . GLU A 1 265 ? 27.737 -18.632 -14.542 1.00 94.56 265 GLU A C 1
ATOM 2106 O O . GLU A 1 265 ? 28.385 -17.700 -14.072 1.00 94.56 265 GLU A O 1
ATOM 2111 N N . VAL A 1 266 ? 26.592 -18.428 -15.208 1.00 94.81 266 VAL A N 1
ATOM 2112 C CA . VAL A 1 266 ? 26.076 -17.085 -15.533 1.00 94.81 266 VAL A CA 1
ATOM 2113 C C . VAL A 1 266 ? 25.825 -16.248 -14.275 1.00 94.81 266 VAL A C 1
ATOM 2115 O O . VAL A 1 266 ? 26.109 -15.046 -14.256 1.00 94.81 266 VAL A O 1
ATOM 2118 N N . ARG A 1 267 ? 25.309 -16.858 -13.197 1.00 95.69 267 ARG A N 1
ATOM 2119 C CA . ARG A 1 267 ? 25.153 -16.164 -11.904 1.00 95.69 267 ARG A CA 1
ATOM 2120 C C . ARG A 1 267 ? 26.501 -15.808 -11.280 1.00 95.69 267 ARG A C 1
ATOM 2122 O O . ARG A 1 267 ? 26.643 -14.701 -10.765 1.00 95.69 267 ARG A O 1
ATOM 2129 N N . SER A 1 268 ? 27.473 -16.715 -11.357 1.00 97.25 268 SER A N 1
ATOM 2130 C CA . SER A 1 268 ? 28.831 -16.513 -10.845 1.00 97.25 268 SER A CA 1
ATOM 2131 C C . SER A 1 268 ? 29.533 -15.364 -11.566 1.00 97.25 268 SER A C 1
ATOM 2133 O O . SER A 1 268 ? 29.988 -14.430 -10.912 1.00 97.25 268 SER A O 1
ATOM 2135 N N . TRP A 1 269 ? 29.527 -15.346 -12.902 1.00 97.62 269 TRP A N 1
ATOM 2136 C CA . TRP A 1 269 ? 30.142 -14.269 -13.685 1.00 97.62 269 TRP A CA 1
ATOM 2137 C C . TRP A 1 269 ? 29.515 -12.909 -13.383 1.00 97.62 269 TRP A C 1
ATOM 2139 O O . TRP A 1 269 ? 30.225 -11.923 -13.221 1.00 97.62 269 TRP A O 1
ATOM 2149 N N . ARG A 1 270 ? 28.183 -12.851 -13.236 1.00 96.31 270 ARG A N 1
ATOM 2150 C CA . ARG A 1 270 ? 27.486 -11.615 -12.857 1.00 96.31 270 ARG A CA 1
ATOM 2151 C C . ARG A 1 270 ? 27.893 -11.129 -11.467 1.00 96.31 270 ARG A C 1
ATOM 2153 O O . ARG A 1 270 ? 28.036 -9.925 -11.271 1.00 96.31 270 ARG A O 1
ATOM 2160 N N . ALA A 1 271 ? 28.050 -12.040 -10.507 1.00 96.25 271 ALA A N 1
ATOM 2161 C CA . ALA A 1 271 ? 28.503 -11.697 -9.164 1.00 96.25 271 ALA A CA 1
ATOM 2162 C C . ALA A 1 271 ? 29.949 -11.177 -9.176 1.00 96.25 271 ALA A C 1
ATOM 2164 O O . ALA A 1 271 ? 30.205 -10.131 -8.587 1.00 96.25 271 ALA A O 1
ATOM 2165 N N . GLN A 1 272 ? 30.851 -11.852 -9.896 1.00 97.31 272 GLN A N 1
ATOM 2166 C CA . GLN A 1 272 ? 32.246 -11.434 -10.069 1.00 97.31 272 GLN A CA 1
ATOM 2167 C C . GLN A 1 272 ? 32.333 -10.051 -10.728 1.00 97.31 272 GLN A C 1
ATOM 2169 O O . GLN A 1 272 ? 33.014 -9.166 -10.219 1.00 97.31 272 GLN A O 1
ATOM 2174 N N . PHE A 1 273 ? 31.569 -9.816 -11.802 1.00 97.00 273 PHE A N 1
ATOM 2175 C CA . PHE A 1 273 ? 31.526 -8.519 -12.482 1.00 97.00 273 PHE A CA 1
ATOM 2176 C C . PHE A 1 273 ? 31.032 -7.402 -11.553 1.00 97.00 273 PHE A C 1
ATOM 2178 O O . PHE A 1 273 ? 31.670 -6.360 -11.450 1.00 97.00 273 PHE A O 1
ATOM 2185 N N . LYS A 1 274 ? 29.947 -7.634 -10.798 1.00 92.69 274 LYS A N 1
ATOM 2186 C CA . LYS A 1 274 ? 29.430 -6.660 -9.816 1.00 92.69 274 LYS A CA 1
ATOM 2187 C C . LYS A 1 274 ? 30.404 -6.355 -8.673 1.00 92.69 274 LYS A C 1
ATOM 2189 O O . LYS A 1 274 ? 30.266 -5.314 -8.042 1.00 92.69 274 LYS A O 1
ATOM 2194 N N . LYS A 1 275 ? 31.340 -7.261 -8.382 1.00 93.88 275 LYS A N 1
ATOM 2195 C CA . LYS A 1 275 ? 32.410 -7.064 -7.395 1.00 93.88 275 LYS A CA 1
ATOM 2196 C C . LYS A 1 275 ? 33.696 -6.487 -7.999 1.00 93.88 275 LYS A C 1
ATOM 2198 O O . LYS A 1 275 ? 34.642 -6.256 -7.258 1.00 93.88 275 LYS A O 1
ATOM 2203 N N . GLY A 1 276 ? 33.750 -6.282 -9.318 1.00 94.81 276 GLY A N 1
ATOM 2204 C CA . GLY A 1 276 ? 34.962 -5.852 -10.021 1.00 94.81 276 GLY A CA 1
ATOM 2205 C C . GLY A 1 276 ? 36.035 -6.940 -10.159 1.00 94.81 276 GLY A C 1
ATOM 2206 O O . GLY A 1 276 ? 37.165 -6.634 -10.519 1.00 94.81 276 GLY A O 1
ATOM 2207 N N . GLU A 1 277 ? 35.705 -8.208 -9.891 1.00 97.56 277 GLU A N 1
ATOM 2208 C CA . GLU A 1 277 ? 36.644 -9.341 -9.967 1.00 97.56 277 GLU A CA 1
ATOM 2209 C C . GLU A 1 277 ? 36.959 -9.744 -11.423 1.00 97.56 277 GLU A C 1
ATOM 2211 O O . GLU A 1 277 ? 37.992 -10.353 -11.692 1.00 97.56 277 GLU A O 1
ATOM 2216 N N . ILE A 1 278 ? 36.087 -9.392 -12.375 1.00 97.69 278 ILE A N 1
ATOM 2217 C CA . ILE A 1 278 ? 36.322 -9.545 -13.818 1.00 97.69 278 ILE A CA 1
ATOM 2218 C C . ILE A 1 278 ? 36.038 -8.235 -14.552 1.00 97.69 278 ILE A C 1
ATOM 2220 O O . ILE A 1 278 ? 35.157 -7.472 -14.156 1.00 97.69 278 ILE A O 1
ATOM 2224 N N . SER A 1 279 ? 36.757 -8.003 -15.653 1.00 97.88 279 SER A N 1
ATOM 2225 C CA . SER A 1 279 ? 36.565 -6.814 -16.485 1.00 97.88 279 SER A CA 1
ATOM 2226 C C . SER A 1 279 ? 35.248 -6.857 -17.271 1.00 97.88 279 SER A C 1
ATOM 2228 O O . SER A 1 279 ? 34.650 -7.922 -17.475 1.00 97.88 279 SER A O 1
ATOM 2230 N N . ALA A 1 280 ? 34.801 -5.694 -17.748 1.00 97.50 280 ALA A N 1
ATOM 2231 C CA . ALA A 1 280 ? 33.610 -5.582 -18.588 1.00 97.50 280 ALA A CA 1
ATOM 2232 C C . ALA A 1 280 ? 33.766 -6.348 -19.912 1.00 97.50 280 ALA A C 1
ATOM 2234 O O . ALA A 1 280 ? 32.815 -6.985 -20.374 1.00 97.50 280 ALA A O 1
ATOM 2235 N N . GLU A 1 281 ? 34.968 -6.343 -20.493 1.00 98.19 281 GLU A N 1
ATOM 2236 C CA . GLU A 1 281 ? 35.296 -7.099 -21.703 1.00 98.19 281 GLU A CA 1
ATOM 2237 C C . GLU A 1 281 ? 35.148 -8.597 -21.439 1.00 98.19 281 GLU A C 1
ATOM 2239 O O . GLU A 1 281 ? 34.422 -9.287 -22.157 1.00 98.19 281 GLU A O 1
ATOM 2244 N N . ARG A 1 282 ? 35.738 -9.091 -20.340 1.00 97.50 282 ARG A N 1
ATOM 2245 C CA . ARG A 1 282 ? 35.651 -10.507 -19.974 1.00 97.50 282 ARG A CA 1
ATOM 2246 C C . ARG A 1 282 ? 34.213 -10.941 -19.703 1.00 97.50 282 ARG A C 1
ATOM 2248 O O . ARG A 1 282 ? 33.806 -12.004 -20.169 1.00 97.50 282 ARG A O 1
ATOM 2255 N N . TYR A 1 283 ? 33.439 -10.139 -18.970 1.00 97.94 283 TYR A N 1
ATOM 2256 C CA . TYR A 1 283 ? 32.026 -10.426 -18.716 1.00 97.94 283 TYR A CA 1
ATOM 2257 C C . TYR A 1 283 ? 31.217 -10.475 -20.021 1.00 97.94 283 TYR A C 1
ATOM 2259 O O . TYR A 1 283 ? 30.419 -11.390 -20.223 1.00 97.94 283 TYR A O 1
ATOM 2267 N N . THR A 1 284 ? 31.474 -9.544 -20.942 1.00 98.00 284 THR A N 1
ATOM 2268 C CA . THR A 1 284 ? 30.825 -9.502 -22.260 1.00 98.00 284 THR A CA 1
ATOM 2269 C C . THR A 1 284 ? 31.141 -10.743 -23.093 1.00 98.00 284 THR A C 1
ATOM 2271 O O . THR A 1 284 ? 30.239 -11.305 -23.717 1.00 98.00 284 THR A O 1
ATOM 2274 N N . ASP A 1 285 ? 32.388 -11.210 -23.091 1.00 98.12 285 ASP A N 1
ATOM 2275 C CA . ASP A 1 285 ? 32.783 -12.400 -23.850 1.00 98.12 285 ASP A CA 1
ATOM 2276 C C . ASP A 1 285 ? 32.132 -13.681 -23.315 1.00 98.12 285 ASP A C 1
ATOM 2278 O O . ASP A 1 285 ? 31.640 -14.491 -24.102 1.00 98.12 285 ASP A O 1
ATOM 2282 N N . LEU A 1 286 ? 32.019 -13.818 -21.991 1.00 97.38 286 LEU A N 1
ATOM 2283 C CA . LEU A 1 286 ? 31.296 -14.926 -21.357 1.00 97.38 286 LEU A CA 1
ATOM 2284 C C . LEU A 1 286 ? 29.800 -14.923 -21.724 1.00 97.38 286 LEU A C 1
ATOM 2286 O O . LEU A 1 286 ? 29.221 -15.969 -22.017 1.00 97.38 286 LEU A O 1
ATOM 2290 N N . LEU A 1 287 ? 29.165 -13.745 -21.781 1.00 96.69 287 LEU A N 1
ATOM 2291 C CA . LEU A 1 287 ? 27.769 -13.626 -22.222 1.00 96.69 287 LEU A CA 1
ATOM 2292 C C . LEU A 1 287 ? 27.587 -13.957 -23.710 1.00 96.69 287 LEU A C 1
ATOM 2294 O O . LEU A 1 287 ? 26.575 -14.558 -24.083 1.00 96.69 287 LEU A O 1
ATOM 2298 N N . LYS A 1 288 ? 28.547 -13.591 -24.570 1.00 96.88 288 LYS A N 1
ATOM 2299 C CA . LYS A 1 288 ? 28.529 -13.969 -25.994 1.00 96.88 288 LYS A CA 1
ATOM 2300 C C . LYS A 1 288 ? 28.622 -15.483 -26.163 1.00 96.88 288 LYS A C 1
ATOM 2302 O O . LYS A 1 288 ? 27.885 -16.045 -26.974 1.00 96.88 288 LYS A O 1
ATOM 2307 N N . GLU A 1 289 ? 29.494 -16.136 -25.398 1.00 95.94 289 GLU A N 1
ATOM 2308 C CA . GLU A 1 289 ? 29.629 -17.593 -25.401 1.00 95.94 289 GLU A CA 1
ATOM 2309 C C . GLU A 1 289 ? 28.318 -18.273 -24.986 1.00 95.94 289 GLU A C 1
ATOM 2311 O O . GLU A 1 289 ? 27.803 -19.121 -25.716 1.00 95.94 289 GLU A O 1
ATOM 2316 N N . GLU A 1 290 ? 27.702 -17.826 -23.891 1.00 95.31 290 GLU A N 1
ATOM 2317 C CA . GLU A 1 290 ? 26.432 -18.391 -23.426 1.00 95.31 290 GLU A CA 1
ATOM 2318 C C . GLU A 1 290 ? 25.274 -18.140 -24.406 1.00 95.31 290 GLU A C 1
ATOM 2320 O O . GLU A 1 290 ? 24.433 -19.012 -24.649 1.00 95.31 290 GLU A O 1
ATOM 2325 N N . THR A 1 291 ? 25.252 -16.969 -25.047 1.00 95.50 291 THR A N 1
ATOM 2326 C CA . THR A 1 291 ? 24.272 -16.647 -26.096 1.00 95.50 291 THR A CA 1
ATOM 2327 C C . THR A 1 291 ? 24.435 -17.574 -27.301 1.00 95.50 291 THR A C 1
ATOM 2329 O O . THR A 1 291 ? 23.444 -18.052 -27.869 1.00 95.50 291 THR A O 1
ATOM 2332 N N . LYS A 1 292 ? 25.681 -17.880 -27.685 1.00 95.50 292 LYS A N 1
ATOM 2333 C CA . LYS A 1 292 ? 25.989 -18.845 -28.746 1.00 95.50 292 LYS A CA 1
ATOM 2334 C C . LYS A 1 292 ? 25.534 -20.253 -28.356 1.00 95.50 292 LYS A C 1
ATOM 2336 O O . LYS A 1 292 ? 24.896 -20.916 -29.173 1.00 95.50 292 LYS A O 1
ATOM 2341 N N . ASN A 1 293 ? 25.788 -20.684 -27.120 1.00 92.94 293 ASN A N 1
ATOM 2342 C CA . ASN A 1 293 ? 25.338 -21.981 -26.606 1.00 92.94 293 ASN A CA 1
ATOM 2343 C C . ASN A 1 293 ? 23.810 -22.101 -26.645 1.00 92.94 293 ASN A C 1
ATOM 2345 O O . ASN A 1 293 ? 23.281 -23.050 -27.224 1.00 92.94 293 ASN A O 1
ATOM 2349 N N . THR A 1 294 ? 23.101 -21.091 -26.141 1.00 92.88 294 THR A N 1
ATOM 2350 C CA . THR A 1 294 ? 21.631 -21.018 -26.171 1.00 92.88 294 THR A CA 1
ATOM 2351 C C . THR A 1 294 ? 21.085 -21.060 -27.601 1.00 92.88 294 THR A C 1
ATOM 2353 O O . THR A 1 294 ? 20.136 -21.786 -27.904 1.00 92.88 294 THR A O 1
ATOM 2356 N N . SER A 1 295 ? 21.721 -20.329 -28.520 1.00 91.88 295 SER A N 1
ATOM 2357 C CA . SER A 1 295 ? 21.346 -20.328 -29.938 1.00 91.88 295 SER A CA 1
ATOM 2358 C C . SER A 1 295 ? 21.544 -21.699 -30.586 1.00 91.88 295 SER A C 1
ATOM 2360 O O . SER A 1 295 ? 20.722 -22.117 -31.397 1.00 91.88 295 SER A O 1
ATOM 2362 N N . ASN A 1 296 ? 22.609 -22.416 -30.217 1.00 92.81 296 ASN A N 1
ATOM 2363 C CA . ASN A 1 296 ? 22.858 -23.774 -30.695 1.00 92.81 296 ASN A CA 1
ATOM 2364 C C . ASN A 1 296 ? 21.819 -24.763 -30.162 1.00 92.81 296 ASN A C 1
ATOM 2366 O O . ASN A 1 296 ? 21.379 -25.618 -30.922 1.00 92.81 296 ASN A O 1
ATOM 2370 N N . VAL A 1 297 ? 21.399 -24.635 -28.898 1.00 90.19 297 VAL A N 1
ATOM 2371 C CA . VAL A 1 297 ? 20.314 -25.453 -28.328 1.00 90.19 297 VAL A CA 1
ATOM 2372 C C . VAL A 1 297 ? 19.009 -25.226 -29.082 1.00 90.19 297 VAL A C 1
ATOM 2374 O O . VAL A 1 297 ? 18.346 -26.191 -29.413 1.00 90.19 297 VAL A O 1
ATOM 2377 N N . ARG A 1 298 ? 18.665 -23.975 -29.416 1.00 88.25 298 ARG A N 1
ATOM 2378 C CA . ARG A 1 298 ? 17.447 -23.661 -30.183 1.00 88.25 298 ARG A CA 1
ATOM 2379 C C . ARG A 1 298 ? 17.477 -24.181 -31.627 1.00 88.25 298 ARG A C 1
ATOM 2381 O O . ARG A 1 298 ? 16.423 -24.384 -32.218 1.00 88.25 298 ARG A O 1
ATOM 2388 N N . ARG A 1 299 ? 18.666 -24.287 -32.228 1.00 89.12 299 ARG A N 1
ATOM 2389 C CA . ARG A 1 299 ? 18.839 -24.792 -33.601 1.00 89.12 299 ARG A CA 1
ATOM 2390 C C . ARG A 1 299 ? 18.769 -26.314 -33.690 1.00 89.12 299 ARG A C 1
ATOM 2392 O O . ARG A 1 299 ? 18.471 -26.809 -34.773 1.00 89.12 299 ARG A O 1
ATOM 2399 N N . LYS A 1 300 ? 19.141 -27.010 -32.614 1.00 86.44 300 LYS A N 1
ATOM 2400 C CA . LYS A 1 300 ? 19.025 -28.465 -32.496 1.00 86.44 300 LYS A CA 1
ATOM 2401 C C . LYS A 1 300 ? 17.571 -28.859 -32.283 1.00 86.44 300 LYS A C 1
ATOM 2403 O O . LYS A 1 300 ? 17.208 -29.919 -32.829 1.00 86.44 300 LYS A O 1
#

Radius of gyration: 27.39 Å; chains: 1; bounding box: 62×50×73 Å

Secondary structure (DSSP, 8-state):
-HHHHHHHHHHHHTT--EEEEE-GGGGS---HHHHHHHHHHHHHHHHH-TT-EEEEE--SS--GGGHHHHHHS--SEEEEETTT-TTHHHHHHHH--TT-EEEEEEE-SS--BPP-HHHHHHHHHHHHHHH-GGGEEEEESS-GGGS-S-GGG---TTTS-HHHHTTB--HHHHHHHHHHHHHHTSSS--HHHHHHHHHHHHHHHHHHH-TTS--HHHHHHHHTGGGS--S-SS-HHHHHHHHHHHH---SS-----SPPP--HHHHHHHHHHHTTSS-HHHHHHHHHHHHHHHHHHHH-

Organism: NCBI:txid1117645